Protein AF-0000000079853119 (afdb_homodimer)

Structure (mmCIF, N/CA/C/O backbone):
data_AF-0000000079853119-model_v1
#
loop_
_entity.id
_entity.type
_entity.pdbx_description
1 polymer 'TetR/AcrR family transcriptional regulator'
#
loop_
_atom_site.group_PDB
_atom_site.id
_atom_site.type_symbol
_atom_site.label_atom_id
_atom_site.label_alt_id
_atom_site.label_comp_id
_atom_site.label_asym_id
_atom_site.label_entity_id
_atom_site.label_seq_id
_atom_site.pdbx_PDB_ins_code
_atom_site.Cartn_x
_atom_site.Cartn_y
_atom_site.Cartn_z
_atom_site.occupancy
_atom_site.B_iso_or_equiv
_atom_site.auth_seq_id
_atom_site.auth_comp_id
_atom_site.auth_asym_id
_atom_site.auth_atom_id
_atom_site.pdbx_PDB_model_num
ATOM 1 N N . MET A 1 1 ? -9.875 -39.562 -14.711 1 52.91 1 MET A N 1
ATOM 2 C CA . MET A 1 1 ? -10.359 -38.219 -14.445 1 52.91 1 MET A CA 1
ATOM 3 C C . MET A 1 1 ? -11.688 -37.969 -15.148 1 52.91 1 MET A C 1
ATOM 5 O O . MET A 1 1 ? -11.727 -37.812 -16.375 1 52.91 1 MET A O 1
ATOM 9 N N . ARG A 1 2 ? -12.883 -38.5 -14.617 1 62 2 ARG A N 1
ATOM 10 C CA . ARG A 1 2 ? -14.102 -38.906 -15.32 1 62 2 ARG A CA 1
ATOM 11 C C . ARG A 1 2 ? -14.789 -37.688 -15.953 1 62 2 ARG A C 1
ATOM 13 O O . ARG A 1 2 ? -14.469 -36.562 -15.625 1 62 2 ARG A O 1
ATOM 20 N N . GLN A 1 3 ? -15.453 -37.875 -17.016 1 63.78 3 GLN A N 1
ATOM 21 C CA . GLN A 1 3 ? -16.25 -36.875 -17.75 1 63.78 3 GLN A CA 1
ATOM 22 C C . GLN A 1 3 ? -16.859 -35.844 -16.812 1 63.78 3 GLN A C 1
ATOM 24 O O . GLN A 1 3 ? -16.891 -34.656 -17.125 1 63.78 3 GLN A O 1
ATOM 29 N N . ASN A 1 4 ? -17.281 -36.281 -15.594 1 69.38 4 ASN A N 1
ATOM 30 C CA . ASN A 1 4 ? -17.891 -35.438 -14.578 1 69.38 4 ASN A CA 1
ATOM 31 C C . ASN A 1 4 ? -16.875 -34.469 -13.969 1 69.38 4 ASN A C 1
ATOM 33 O O . ASN A 1 4 ? -17.203 -33.312 -13.688 1 69.38 4 ASN A O 1
ATOM 37 N N . ASP A 1 5 ? -15.664 -35 -14.031 1 77.44 5 ASP A N 1
ATOM 38 C CA . ASP A 1 5 ? -14.594 -34.188 -13.445 1 77.44 5 ASP A CA 1
ATOM 39 C C . ASP A 1 5 ? -14.242 -33 -14.352 1 77.44 5 ASP A C 1
ATOM 41 O O . ASP A 1 5 ? -14.047 -31.891 -13.875 1 77.44 5 ASP A O 1
ATOM 45 N N . LEU A 1 6 ? -14.375 -33.25 -15.641 1 86.19 6 LEU A N 1
ATOM 46 C CA . LEU A 1 6 ? -14.031 -32.219 -16.594 1 86.19 6 LEU A CA 1
ATOM 47 C C . LEU A 1 6 ? -15.102 -31.141 -16.625 1 86.19 6 LEU A C 1
ATOM 49 O O . LEU A 1 6 ? -14.789 -29.953 -16.781 1 86.19 6 LEU A O 1
ATOM 53 N N . ARG A 1 7 ? -16.344 -31.656 -16.562 1 86.38 7 ARG A N 1
ATOM 54 C CA . ARG A 1 7 ? -17.438 -30.703 -16.562 1 86.38 7 ARG A CA 1
ATOM 55 C C . ARG A 1 7 ? -17.344 -29.766 -15.352 1 86.38 7 ARG A C 1
ATOM 57 O O . ARG A 1 7 ? -17.594 -28.562 -15.477 1 86.38 7 ARG A O 1
ATOM 64 N N . VAL A 1 8 ? -17 -30.375 -14.281 1 89.44 8 VAL A N 1
ATOM 65 C CA . VAL A 1 8 ? -16.891 -29.594 -13.055 1 89.44 8 VAL A CA 1
ATOM 66 C C . VAL A 1 8 ? -15.75 -28.578 -13.203 1 89.44 8 VAL A C 1
ATOM 68 O O . VAL A 1 8 ? -15.906 -27.406 -12.836 1 89.44 8 VAL A O 1
ATOM 71 N N . ILE A 1 9 ? -14.672 -29.016 -13.766 1 91.12 9 ILE A N 1
ATOM 72 C CA . ILE A 1 9 ? -13.508 -28.156 -13.945 1 91.12 9 ILE A CA 1
ATOM 73 C C . ILE A 1 9 ? -13.852 -27.016 -14.906 1 91.12 9 ILE A C 1
ATOM 75 O O . ILE A 1 9 ? -13.5 -25.859 -14.656 1 91.12 9 ILE A O 1
ATOM 79 N N . LYS A 1 10 ? -14.578 -27.344 -15.922 1 93.38 10 LYS A N 1
ATOM 80 C CA . LYS A 1 10 ? -14.953 -26.344 -16.922 1 93.38 10 LYS A CA 1
ATOM 81 C C . LYS A 1 10 ? -15.891 -25.297 -16.312 1 93.38 10 LYS A C 1
ATOM 83 O O . LYS A 1 10 ? -15.75 -24.109 -16.594 1 93.38 10 LYS A O 1
ATOM 88 N N . THR A 1 11 ? -16.797 -25.797 -15.547 1 94.62 11 THR A N 1
ATOM 89 C CA . THR A 1 11 ? -17.75 -24.891 -14.922 1 94.62 11 THR A CA 1
ATOM 90 C C . THR A 1 11 ? -17.047 -23.953 -13.938 1 94.62 11 THR A C 1
ATOM 92 O O . THR A 1 11 ? -17.297 -22.75 -13.93 1 94.62 11 THR A O 1
ATOM 95 N N . ARG A 1 12 ? -16.203 -24.531 -13.188 1 95.31 12 ARG A N 1
ATOM 96 C CA . ARG A 1 12 ? -15.438 -23.75 -12.227 1 95.31 12 ARG A CA 1
ATOM 97 C C . ARG A 1 12 ? -14.633 -22.656 -12.93 1 95.31 12 ARG A C 1
ATOM 99 O O . ARG A 1 12 ? -14.656 -21.5 -12.516 1 95.31 12 ARG A O 1
ATOM 106 N N . LYS A 1 13 ? -13.992 -23.031 -13.969 1 95.94 13 LYS A N 1
ATOM 107 C CA . LYS A 1 13 ? -13.18 -22.078 -14.727 1 95.94 13 LYS A CA 1
ATOM 108 C C . LYS A 1 13 ? -14.055 -20.969 -15.312 1 95.94 13 LYS A C 1
ATOM 110 O O . LYS A 1 13 ? -13.641 -19.812 -15.344 1 95.94 13 LYS A O 1
ATOM 115 N N . ASN A 1 14 ? -15.156 -21.375 -15.742 1 97.38 14 ASN A N 1
ATOM 116 C CA . ASN A 1 14 ? -16.094 -20.406 -16.297 1 97.38 14 ASN A CA 1
ATOM 117 C C . ASN A 1 14 ? -16.547 -19.391 -15.242 1 97.38 14 ASN A C 1
ATOM 119 O O . ASN A 1 14 ? -16.594 -18.188 -15.5 1 97.38 14 ASN A O 1
ATOM 123 N N . ILE A 1 15 ? -16.875 -19.891 -14.078 1 97.88 15 ILE A N 1
ATOM 124 C CA . ILE A 1 15 ? -17.312 -19.031 -12.977 1 97.88 15 ILE A CA 1
ATOM 125 C C . ILE A 1 15 ? -16.188 -18.078 -12.578 1 97.88 15 ILE A C 1
ATOM 127 O O . ILE A 1 15 ? -16.406 -16.875 -12.445 1 97.88 15 ILE A O 1
ATOM 131 N N . GLU A 1 16 ? -15.023 -18.625 -12.477 1 97.75 16 GLU A N 1
ATOM 132 C CA . GLU A 1 16 ? -13.875 -17.844 -12.047 1 97.75 16 GLU A CA 1
ATOM 133 C C . GLU A 1 16 ? -13.523 -16.766 -13.078 1 97.75 16 GLU A C 1
ATOM 135 O O . GLU A 1 16 ? -13.258 -15.625 -12.719 1 97.75 16 GLU A O 1
ATOM 140 N N . SER A 1 17 ? -13.57 -17.172 -14.336 1 97.62 17 SER A N 1
ATOM 141 C CA . SER A 1 17 ? -13.281 -16.203 -15.391 1 97.62 17 SER A CA 1
ATOM 142 C C . SER A 1 17 ? -14.328 -15.094 -15.43 1 97.62 17 SER A C 1
ATOM 144 O O . SER A 1 17 ? -13.992 -13.922 -15.617 1 97.62 17 SER A O 1
ATOM 146 N N . SER A 1 18 ? -15.539 -15.438 -15.234 1 98.5 18 SER A N 1
ATOM 147 C CA . SER A 1 18 ? -16.625 -14.461 -15.203 1 98.5 18 SER A CA 1
ATOM 148 C C . SER A 1 18 ? -16.469 -13.508 -14.023 1 98.5 18 SER A C 1
ATOM 150 O O . SER A 1 18 ? -16.688 -12.305 -14.164 1 98.5 18 SER A O 1
ATOM 152 N N . PHE A 1 19 ? -16.109 -14.07 -12.93 1 98.44 19 PHE A N 1
ATOM 153 C CA . PHE A 1 19 ? -15.891 -13.281 -11.727 1 98.44 19 PHE A CA 1
ATOM 154 C C . PHE A 1 19 ? -14.766 -12.273 -11.938 1 98.44 19 PHE A C 1
ATOM 156 O O . PHE A 1 19 ? -14.898 -11.102 -11.586 1 98.44 19 PHE A O 1
ATOM 163 N N . ILE A 1 20 ? -13.727 -12.688 -12.539 1 98.19 20 ILE A N 1
ATOM 164 C CA . ILE A 1 20 ? -12.57 -11.836 -12.797 1 98.19 20 ILE A CA 1
ATOM 165 C C . ILE A 1 20 ? -12.961 -10.711 -13.75 1 98.19 20 ILE A C 1
ATOM 167 O O . ILE A 1 20 ? -12.562 -9.562 -13.562 1 98.19 20 ILE A O 1
ATOM 171 N N . GLU A 1 21 ? -13.695 -11.047 -14.766 1 97.88 21 GLU A N 1
ATOM 172 C CA . GLU A 1 21 ? -14.172 -10.031 -15.695 1 97.88 21 GLU A CA 1
ATOM 173 C C . GLU A 1 21 ? -15.016 -8.977 -14.977 1 97.88 21 GLU A C 1
ATOM 175 O O . GLU A 1 21 ? -14.875 -7.781 -15.234 1 97.88 21 GLU A O 1
ATOM 180 N N . LEU A 1 22 ? -15.852 -9.391 -14.117 1 98.38 22 LEU A N 1
ATOM 181 C CA . LEU A 1 22 ? -16.703 -8.484 -13.359 1 98.38 22 LEU A CA 1
ATOM 182 C C . LEU A 1 22 ? -15.875 -7.574 -12.453 1 98.38 22 LEU A C 1
ATOM 184 O O . LEU A 1 22 ? -16.172 -6.387 -12.32 1 98.38 22 LEU A O 1
ATOM 188 N N . LEU A 1 23 ? -14.836 -8.148 -11.859 1 97.56 23 LEU A N 1
ATOM 189 C CA . LEU A 1 23 ? -13.953 -7.359 -11 1 97.56 23 LEU A CA 1
ATOM 190 C C . LEU A 1 23 ? -13.281 -6.238 -11.789 1 97.56 23 LEU A C 1
ATOM 192 O O . LEU A 1 23 ? -12.93 -5.203 -11.227 1 97.56 23 LEU A O 1
ATOM 196 N N . GLY A 1 24 ? -13.141 -6.512 -13.055 1 95.88 24 GLY A N 1
ATOM 197 C CA . GLY A 1 24 ? -12.594 -5.477 -13.914 1 95.88 24 GLY A CA 1
ATOM 198 C C . GLY A 1 24 ? -13.578 -4.367 -14.219 1 95.88 24 GLY A C 1
ATOM 199 O O . GLY A 1 24 ? -13.188 -3.285 -14.656 1 95.88 24 GLY A O 1
ATOM 200 N N . GLU A 1 25 ? -14.812 -4.52 -13.867 1 95.94 25 GLU A N 1
ATOM 201 C CA . GLU A 1 25 ? -15.875 -3.592 -14.25 1 95.94 25 GLU A CA 1
ATOM 202 C C . GLU A 1 25 ? -16.422 -2.842 -13.039 1 95.94 25 GLU A C 1
ATOM 204 O O . GLU A 1 25 ? -16.906 -1.716 -13.164 1 95.94 25 GLU A O 1
ATOM 209 N N . LYS A 1 26 ? -16.422 -3.512 -11.898 1 93.75 26 LYS A N 1
ATOM 210 C CA . LYS A 1 26 ? -16.969 -2.873 -10.703 1 93.75 26 LYS A CA 1
ATOM 211 C C . LYS A 1 26 ? -16.328 -3.426 -9.438 1 93.75 26 LYS A C 1
ATOM 213 O O . LYS A 1 26 ? -15.688 -4.48 -9.477 1 93.75 26 LYS A O 1
ATOM 218 N N . ASP A 1 27 ? -16.531 -2.686 -8.359 1 92.62 27 ASP A N 1
ATOM 219 C CA . ASP A 1 27 ? -15.961 -3.062 -7.07 1 92.62 27 ASP A CA 1
ATOM 220 C C . ASP A 1 27 ? -16.547 -4.387 -6.574 1 92.62 27 ASP A C 1
ATOM 222 O O . ASP A 1 27 ? -17.734 -4.652 -6.758 1 92.62 27 ASP A O 1
ATOM 226 N N . PHE A 1 28 ? -15.719 -5.07 -5.855 1 95.88 28 PHE A N 1
ATOM 227 C CA . PHE A 1 28 ? -16.094 -6.375 -5.324 1 95.88 28 PHE A CA 1
ATOM 228 C C . PHE A 1 28 ? -17.406 -6.293 -4.555 1 95.88 28 PHE A C 1
ATOM 230 O O . PHE A 1 28 ? -18.266 -7.156 -4.703 1 95.88 28 PHE A O 1
ATOM 237 N N . THR A 1 29 ? -17.578 -5.246 -3.768 1 91.31 29 THR A N 1
ATOM 238 C CA . THR A 1 29 ? -18.734 -5.125 -2.883 1 91.31 29 THR A CA 1
ATOM 239 C C . THR A 1 29 ? -20.016 -4.926 -3.689 1 91.31 29 THR A C 1
ATOM 241 O O . THR A 1 29 ? -21.109 -5.215 -3.207 1 91.31 29 THR A O 1
ATOM 244 N N . LYS A 1 30 ? -19.906 -4.531 -4.902 1 94.69 30 LYS A N 1
ATOM 245 C CA . LYS A 1 30 ? -21.062 -4.242 -5.746 1 94.69 30 LYS A CA 1
ATOM 246 C C . LYS A 1 30 ? -21.406 -5.438 -6.621 1 94.69 30 LYS A C 1
ATOM 248 O O . LYS A 1 30 ? -22.469 -5.453 -7.266 1 94.69 30 LYS A O 1
ATOM 253 N N . ILE A 1 31 ? -20.562 -6.387 -6.707 1 97.5 31 ILE A N 1
ATOM 254 C CA . ILE A 1 31 ? -20.828 -7.582 -7.5 1 97.5 31 ILE A CA 1
ATOM 255 C C . ILE A 1 31 ? -21.797 -8.5 -6.758 1 97.5 31 ILE A C 1
ATOM 257 O O . ILE A 1 31 ? -21.641 -8.734 -5.555 1 97.5 31 ILE A O 1
ATOM 261 N N . THR A 1 32 ? -22.812 -8.992 -7.461 1 97.25 32 THR A N 1
ATOM 262 C CA . THR A 1 32 ? -23.766 -9.953 -6.895 1 97.25 32 THR A CA 1
ATOM 263 C C . THR A 1 32 ? -23.578 -11.328 -7.531 1 97.25 32 THR A C 1
ATOM 265 O O . THR A 1 32 ? -22.938 -11.453 -8.578 1 97.25 32 THR A O 1
ATOM 268 N N . VAL A 1 33 ? -24.141 -12.32 -6.824 1 97.56 33 VAL A N 1
ATOM 269 C CA . VAL A 1 33 ? -24.125 -13.664 -7.402 1 97.56 33 VAL A CA 1
ATOM 270 C C . VAL A 1 33 ? -24.875 -13.656 -8.734 1 97.56 33 VAL A C 1
ATOM 272 O O . VAL A 1 33 ? -24.469 -14.32 -9.688 1 97.56 33 VAL A O 1
ATOM 275 N N . GLN A 1 34 ? -25.906 -12.852 -8.797 1 97.94 34 GLN A N 1
ATOM 276 C CA . GLN A 1 34 ? -26.672 -12.758 -10.039 1 97.94 34 GLN A CA 1
ATOM 277 C C . GLN A 1 34 ? -25.797 -12.234 -11.18 1 97.94 34 GLN A C 1
ATOM 279 O O . GLN A 1 34 ? -25.906 -12.703 -12.312 1 97.94 34 GLN A O 1
ATOM 284 N N . ASP A 1 35 ? -25.016 -11.273 -10.945 1 98.44 35 ASP A N 1
ATOM 285 C CA . ASP A 1 35 ? -24.094 -10.766 -11.945 1 98.44 35 ASP A CA 1
ATOM 286 C C . ASP A 1 35 ? -23.219 -11.898 -12.5 1 98.44 35 ASP A C 1
ATOM 288 O O . ASP A 1 35 ? -22.984 -11.969 -13.711 1 98.44 35 ASP A O 1
ATOM 292 N N . ILE A 1 36 ? -22.75 -12.75 -11.609 1 98.38 36 ILE A N 1
ATOM 293 C CA . ILE A 1 36 ? -21.875 -13.844 -11.977 1 98.38 36 ILE A CA 1
ATOM 294 C C . ILE A 1 36 ? -22.641 -14.867 -12.82 1 98.38 36 ILE A C 1
ATOM 296 O O . ILE A 1 36 ? -22.141 -15.336 -13.844 1 98.38 36 ILE A O 1
ATOM 300 N N . LEU A 1 37 ? -23.875 -15.148 -12.383 1 98.19 37 LEU A N 1
ATOM 301 C CA . LEU A 1 37 ? -24.719 -16.094 -13.109 1 98.19 37 LEU A CA 1
ATOM 302 C C . LEU A 1 37 ? -24.969 -15.609 -14.539 1 98.19 37 LEU A C 1
ATOM 304 O O . LEU A 1 37 ? -24.828 -16.375 -15.484 1 98.19 37 LEU A O 1
ATOM 308 N N . ASP A 1 38 ? -25.25 -14.336 -14.648 1 98.44 38 ASP A N 1
ATOM 309 C CA . ASP A 1 38 ? -25.547 -13.742 -15.945 1 98.44 38 ASP A CA 1
ATOM 310 C C . ASP A 1 38 ? -24.328 -13.758 -16.859 1 98.44 38 ASP A C 1
ATOM 312 O O . ASP A 1 38 ? -24.438 -14.078 -18.047 1 98.44 38 ASP A O 1
ATOM 316 N N . ARG A 1 39 ? -23.203 -13.484 -16.297 1 98.12 39 ARG A N 1
ATOM 317 C CA . ARG A 1 39 ? -21.969 -13.445 -17.078 1 98.12 39 ARG A CA 1
ATOM 318 C C . ARG A 1 39 ? -21.547 -14.844 -17.5 1 98.12 39 ARG A C 1
ATOM 320 O O . ARG A 1 39 ? -21.109 -15.055 -18.625 1 98.12 39 ARG A O 1
ATOM 327 N N . ALA A 1 40 ? -21.672 -15.773 -16.625 1 97.88 40 ALA A N 1
ATOM 328 C CA . ALA A 1 40 ? -21.219 -17.141 -16.844 1 97.88 40 ALA A CA 1
ATOM 329 C C . ALA A 1 40 ? -22.266 -17.953 -17.609 1 97.88 40 ALA A C 1
ATOM 331 O O . ALA A 1 40 ? -21.984 -19.062 -18.062 1 97.88 40 ALA A O 1
ATOM 332 N N . LEU A 1 41 ? -23.422 -17.359 -17.672 1 97.75 41 LEU A N 1
ATOM 333 C CA . LEU A 1 41 ? -24.531 -18.031 -18.328 1 97.75 41 LEU A CA 1
ATOM 334 C C . LEU A 1 41 ? -24.812 -19.391 -17.688 1 97.75 41 LEU A C 1
ATOM 336 O O . LEU A 1 41 ? -24.891 -20.406 -18.391 1 97.75 41 LEU A O 1
ATOM 340 N N . ILE A 1 42 ? -24.984 -19.359 -16.406 1 96.88 42 ILE A N 1
ATOM 341 C CA . ILE A 1 42 ? -25.328 -20.562 -15.648 1 96.88 42 ILE A CA 1
ATOM 342 C C . ILE A 1 42 ? -26.469 -20.25 -14.672 1 96.88 42 ILE A C 1
ATOM 344 O O . ILE A 1 42 ? -26.75 -19.078 -14.398 1 96.88 42 ILE A O 1
ATOM 348 N N . ASN A 1 43 ? -27.094 -21.297 -14.18 1 95.06 43 ASN A N 1
ATOM 349 C CA . ASN A 1 43 ? -28.172 -21.109 -13.211 1 95.06 43 ASN A CA 1
ATOM 350 C C . ASN A 1 43 ? -27.656 -21.141 -11.781 1 95.06 43 ASN A C 1
ATOM 352 O O . ASN A 1 43 ? -26.5 -21.469 -11.539 1 95.06 43 ASN A O 1
ATOM 356 N N . ARG A 1 44 ? -28.484 -20.766 -10.914 1 96 44 ARG A N 1
ATOM 357 C CA . ARG A 1 44 ? -28.141 -20.625 -9.5 1 96 44 ARG A CA 1
ATOM 358 C C . ARG A 1 44 ? -27.719 -21.969 -8.906 1 96 44 ARG A C 1
ATOM 360 O O . ARG A 1 44 ? -26.781 -22.047 -8.125 1 96 44 ARG A O 1
ATOM 367 N N . SER A 1 45 ? -28.422 -23.016 -9.289 1 95.88 45 SER A N 1
ATOM 368 C CA . SER A 1 45 ? -28.141 -24.344 -8.734 1 95.88 45 SER A CA 1
ATOM 369 C C . SER A 1 45 ? -26.719 -24.797 -9.102 1 95.88 45 SER A C 1
ATOM 371 O O . SER A 1 45 ? -26.031 -25.406 -8.281 1 95.88 45 SER A O 1
ATOM 373 N N . THR A 1 46 ? -26.359 -24.5 -10.266 1 95.06 46 THR A N 1
ATOM 374 C CA . THR A 1 46 ? -25.031 -24.859 -10.75 1 95.06 46 THR A CA 1
ATOM 375 C C . THR A 1 46 ? -23.953 -24.109 -9.961 1 95.06 46 THR A C 1
ATOM 377 O O . THR A 1 46 ? -22.953 -24.688 -9.555 1 95.06 46 THR A O 1
ATOM 380 N N . PHE A 1 47 ? -24.141 -22.797 -9.703 1 97.12 47 PHE A N 1
ATOM 381 C CA . PHE A 1 47 ? -23.188 -21.984 -8.945 1 97.12 47 PHE A CA 1
ATOM 382 C C . PHE A 1 47 ? -23 -22.547 -7.539 1 97.12 47 PHE A C 1
ATOM 384 O O . PHE A 1 47 ? -21.875 -22.719 -7.066 1 97.12 47 PHE A O 1
ATOM 391 N N . TYR A 1 48 ? -24.062 -22.953 -6.934 1 95.94 48 TYR A N 1
ATOM 392 C CA . TYR A 1 48 ? -24.062 -23.328 -5.523 1 95.94 48 TYR A CA 1
ATOM 393 C C . TYR A 1 48 ? -23.5 -24.734 -5.328 1 95.94 48 TYR A C 1
ATOM 395 O O . TYR A 1 48 ? -23.188 -25.125 -4.203 1 95.94 48 TYR A O 1
ATOM 403 N N . LYS A 1 49 ? -23.375 -25.484 -6.383 1 95.75 49 LYS A N 1
ATOM 404 C CA . LYS A 1 49 ? -22.656 -26.766 -6.336 1 95.75 49 LYS A CA 1
ATOM 405 C C . LYS A 1 49 ? -21.156 -26.547 -6.129 1 95.75 49 LYS A C 1
ATOM 407 O O . LYS A 1 49 ? -20.453 -27.438 -5.645 1 95.75 49 LYS A O 1
ATOM 412 N N . HIS A 1 50 ? -20.75 -25.328 -6.449 1 95.56 50 HIS A N 1
ATOM 413 C CA . HIS A 1 50 ? -19.328 -25.062 -6.426 1 95.56 50 HIS A CA 1
ATOM 414 C C . HIS A 1 50 ? -18.969 -24.094 -5.309 1 95.56 50 HIS A C 1
ATOM 416 O O . HIS A 1 50 ? -17.922 -24.219 -4.668 1 95.56 50 HIS A O 1
ATOM 422 N N . TYR A 1 51 ? -19.828 -23.078 -5.133 1 96.94 51 TYR A N 1
ATOM 423 C CA . TYR A 1 51 ? -19.547 -22.031 -4.164 1 96.94 51 TYR A CA 1
ATOM 424 C C . TYR A 1 51 ? -20.797 -21.641 -3.387 1 96.94 51 TYR A C 1
ATOM 426 O O . TYR A 1 51 ? -21.891 -21.594 -3.953 1 96.94 51 TYR A O 1
ATOM 434 N N . ALA A 1 52 ? -20.578 -21.297 -2.109 1 96.88 52 ALA A N 1
ATOM 435 C CA . ALA A 1 52 ? -21.703 -20.859 -1.274 1 96.88 52 ALA A CA 1
ATOM 436 C C . ALA A 1 52 ? -22.078 -19.406 -1.569 1 96.88 52 ALA A C 1
ATOM 438 O O . ALA A 1 52 ? -23.234 -19.016 -1.406 1 96.88 52 ALA A O 1
ATOM 439 N N . ASP A 1 53 ? -21.109 -18.609 -1.91 1 96.56 53 ASP A N 1
ATOM 440 C CA . ASP A 1 53 ? -21.297 -17.203 -2.223 1 96.56 53 ASP A CA 1
ATOM 441 C C . ASP A 1 53 ? -20.062 -16.625 -2.918 1 96.56 53 ASP A C 1
ATOM 443 O O . ASP A 1 53 ? -19.125 -17.359 -3.227 1 96.56 53 ASP A O 1
ATOM 447 N N . LYS A 1 54 ? -20.125 -15.398 -3.229 1 96.62 54 LYS A N 1
ATOM 448 C CA . LYS A 1 54 ? -19.016 -14.766 -3.943 1 96.62 54 LYS A CA 1
ATOM 449 C C . LYS A 1 54 ? -17.781 -14.664 -3.064 1 96.62 54 LYS A C 1
ATOM 451 O O . LYS A 1 54 ? -16.656 -14.617 -3.572 1 96.62 54 LYS A O 1
ATOM 456 N N . CYS A 1 55 ? -17.984 -14.625 -1.733 1 97.12 55 CYS A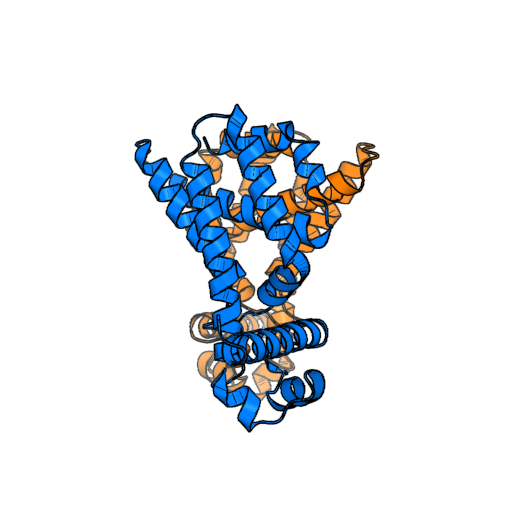 N 1
ATOM 457 C CA . CYS A 1 55 ? -16.844 -14.555 -0.828 1 97.12 55 CYS A CA 1
ATOM 458 C C . CYS A 1 55 ? -16.031 -15.852 -0.859 1 97.12 55 CYS A C 1
ATOM 460 O O . CYS A 1 55 ? -14.805 -15.82 -0.919 1 97.12 55 CYS A O 1
ATOM 462 N N . GLN A 1 56 ? -16.734 -16.891 -0.805 1 97.38 56 GLN A N 1
ATOM 463 C CA . GLN A 1 56 ? -16.031 -18.172 -0.886 1 97.38 56 GLN A CA 1
ATOM 464 C C . GLN A 1 56 ? -15.297 -18.312 -2.213 1 97.38 56 GLN A C 1
ATOM 466 O O . GLN A 1 56 ? -14.188 -18.844 -2.256 1 97.38 56 GLN A O 1
ATOM 471 N N . LEU A 1 57 ? -15.953 -17.906 -3.293 1 98 57 LEU A N 1
ATOM 472 C CA . LEU A 1 57 ? -15.336 -17.906 -4.613 1 98 57 LEU A CA 1
ATOM 473 C C . LEU A 1 57 ? -14.039 -17.109 -4.598 1 98 57 LEU A C 1
ATOM 475 O O . LEU A 1 57 ? -12.984 -17.609 -5.004 1 98 57 LEU A O 1
ATOM 479 N N . ALA A 1 58 ? -14.062 -15.875 -4.086 1 98.12 58 ALA A N 1
ATOM 480 C CA . ALA A 1 58 ? -12.891 -15.008 -4.016 1 98.12 58 ALA A CA 1
ATOM 481 C C . ALA A 1 58 ? -11.805 -15.617 -3.137 1 98.12 58 ALA A C 1
ATOM 483 O O . ALA A 1 58 ? -10.625 -15.602 -3.498 1 98.12 58 ALA A O 1
ATOM 484 N N . GLU A 1 59 ? -12.219 -16.156 -2.021 1 97.94 59 GLU A N 1
ATOM 485 C CA . GLU A 1 59 ? -11.273 -16.734 -1.078 1 97.94 59 GLU A CA 1
ATOM 486 C C . GLU A 1 59 ? -10.516 -17.906 -1.709 1 97.94 59 GLU A C 1
ATOM 488 O O . GLU A 1 59 ? -9.305 -18.047 -1.515 1 97.94 59 GLU A O 1
ATOM 493 N N . LYS A 1 60 ? -11.234 -18.719 -2.365 1 97.25 60 LYS A N 1
ATOM 494 C CA . LYS A 1 60 ? -10.617 -19.859 -3.023 1 97.25 60 LYS A CA 1
ATOM 495 C C . LYS A 1 60 ? -9.609 -19.406 -4.082 1 97.25 60 LYS A C 1
ATOM 497 O O . LYS A 1 60 ? -8.5 -19.953 -4.16 1 97.25 60 LYS A O 1
ATOM 502 N N . MET A 1 61 ? -10 -18.484 -4.895 1 97.56 61 MET A N 1
ATOM 503 C CA . MET A 1 61 ? -9.102 -17.969 -5.926 1 97.56 61 MET A CA 1
ATOM 504 C C . MET A 1 61 ? -7.863 -17.344 -5.305 1 97.56 61 MET A C 1
ATOM 506 O O . MET A 1 61 ? -6.746 -17.562 -5.77 1 97.56 61 MET A O 1
ATOM 510 N N . CYS A 1 62 ? -8.062 -16.562 -4.262 1 98 62 CYS A N 1
ATOM 511 C CA . CYS A 1 62 ? -6.938 -15.953 -3.557 1 98 62 CYS A CA 1
ATOM 512 C C 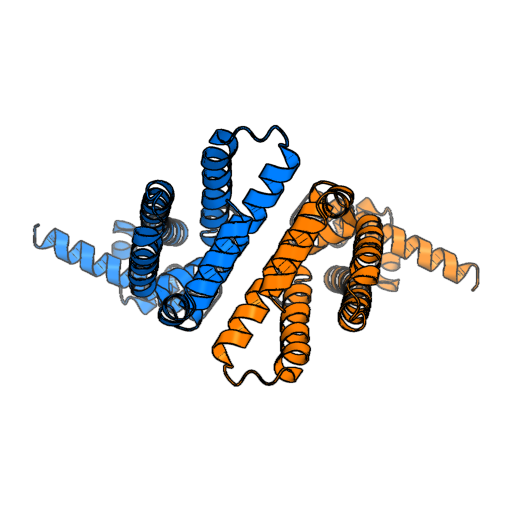. CYS A 1 62 ? -6.008 -17.016 -2.996 1 98 62 CYS A C 1
ATOM 514 O O . CYS A 1 62 ? -4.785 -16.891 -3.08 1 98 62 CYS A O 1
ATOM 516 N N . SER A 1 63 ? -6.598 -18.047 -2.41 1 97.44 63 SER A N 1
ATOM 517 C CA . SER A 1 63 ? -5.801 -19.109 -1.806 1 97.44 63 SER A CA 1
ATOM 518 C C . SER A 1 63 ? -4.922 -19.812 -2.842 1 97.44 63 SER A C 1
ATOM 520 O O . SER A 1 63 ? -3.775 -20.156 -2.559 1 97.44 63 SER A O 1
ATOM 522 N N . GLU A 1 64 ? -5.438 -20.016 -4.02 1 95.56 64 GLU A N 1
ATOM 523 C CA . GLU A 1 64 ? -4.676 -20.641 -5.09 1 95.56 64 GLU A CA 1
ATOM 524 C C . GLU A 1 64 ? -3.477 -19.781 -5.492 1 95.56 64 GLU A C 1
ATOM 526 O O . GLU A 1 64 ? -2.365 -20.297 -5.645 1 95.56 64 GLU A O 1
ATOM 531 N N . ILE A 1 65 ? -3.705 -18.516 -5.629 1 95.81 65 ILE A N 1
ATOM 532 C CA . ILE A 1 65 ? -2.627 -17.594 -5.98 1 95.81 65 ILE A CA 1
ATOM 533 C C . ILE A 1 65 ? -1.618 -17.516 -4.836 1 95.81 65 ILE A C 1
ATOM 535 O O . ILE A 1 65 ? -0.407 -17.547 -5.066 1 95.81 65 ILE A O 1
ATOM 539 N N . PHE A 1 66 ? -2.127 -17.453 -3.617 1 96.81 66 PHE A N 1
ATOM 540 C CA . PHE A 1 66 ? -1.273 -17.328 -2.441 1 96.81 66 PHE A CA 1
ATOM 541 C C . PHE A 1 66 ? -0.383 -18.562 -2.295 1 96.81 66 PHE A C 1
ATOM 543 O O . PHE A 1 66 ? 0.794 -18.438 -1.951 1 96.81 66 PHE A O 1
ATOM 550 N N . ASP A 1 67 ? -0.914 -19.703 -2.562 1 95.12 67 ASP A N 1
ATOM 551 C CA . ASP A 1 67 ? -0.136 -20.938 -2.477 1 95.12 67 ASP A CA 1
ATOM 552 C C . ASP A 1 67 ? 1.001 -20.938 -3.494 1 95.12 67 ASP A C 1
ATOM 554 O O . ASP A 1 67 ? 2.119 -21.359 -3.184 1 95.12 67 ASP A O 1
ATOM 558 N N . MET A 1 68 ? 0.71 -20.531 -4.668 1 91.88 68 MET A N 1
ATOM 559 C CA . MET A 1 68 ? 1.748 -20.391 -5.688 1 91.88 68 MET A CA 1
ATOM 560 C C . MET A 1 68 ? 2.822 -19.406 -5.25 1 91.88 68 MET A C 1
ATOM 562 O O . MET A 1 68 ? 4.016 -19.656 -5.43 1 91.88 68 MET A O 1
ATOM 566 N N . PHE A 1 69 ? 2.416 -18.344 -4.703 1 93.56 69 PHE A N 1
ATOM 567 C CA . PHE A 1 69 ? 3.318 -17.312 -4.203 1 93.56 69 PHE A CA 1
ATOM 568 C C . PHE A 1 69 ? 4.207 -17.859 -3.094 1 93.56 69 PHE A C 1
ATOM 570 O O . PHE A 1 69 ? 5.426 -17.672 -3.125 1 93.56 69 PHE A O 1
ATOM 577 N N . LYS A 1 70 ? 3.568 -18.562 -2.164 1 94.06 70 LYS A N 1
ATOM 578 C CA . LYS A 1 70 ? 4.316 -19.125 -1.047 1 94.06 70 LYS A CA 1
ATOM 579 C C . LYS A 1 70 ? 5.41 -20.078 -1.543 1 94.06 70 LYS A C 1
ATOM 581 O O . LYS A 1 70 ? 6.539 -20.031 -1.052 1 94.06 70 LYS A O 1
ATOM 586 N N . ALA A 1 71 ? 5.055 -20.875 -2.459 1 90 71 ALA A N 1
ATOM 587 C CA . ALA A 1 71 ? 6.02 -21.828 -3.02 1 90 71 ALA A CA 1
ATOM 588 C C . ALA A 1 71 ? 7.199 -21.094 -3.652 1 90 71 ALA A C 1
ATOM 590 O O . ALA A 1 71 ? 8.352 -21.484 -3.477 1 90 71 ALA A O 1
ATOM 591 N N . SER A 1 72 ? 6.91 -20.031 -4.316 1 86.19 72 SER A N 1
ATOM 592 C CA . SER A 1 72 ? 7.941 -19.25 -4.973 1 86.19 72 SER A CA 1
ATOM 593 C C . SER A 1 72 ? 8.852 -18.562 -3.955 1 86.19 72 SER A C 1
ATOM 595 O O . SER A 1 72 ? 10.07 -18.516 -4.141 1 86.19 72 SER A O 1
ATOM 597 N N . VAL A 1 73 ? 8.289 -18.062 -2.922 1 87.94 73 VAL A N 1
ATOM 598 C CA . VAL A 1 73 ? 9.055 -17.391 -1.878 1 87.94 73 VAL A CA 1
ATOM 599 C C . VAL A 1 73 ? 9.969 -18.391 -1.178 1 87.94 73 VAL A C 1
ATOM 601 O O . VAL A 1 73 ? 11.133 -18.078 -0.889 1 87.94 73 VAL A O 1
ATOM 604 N N . GLN A 1 74 ? 9.469 -19.516 -0.902 1 87.31 74 GLN A N 1
ATOM 605 C CA . GLN A 1 74 ? 10.273 -20.547 -0.263 1 87.31 74 GLN A CA 1
ATOM 606 C C . GLN A 1 74 ? 11.461 -20.938 -1.137 1 87.31 74 GLN A C 1
ATOM 608 O O . GLN A 1 74 ? 12.578 -21.109 -0.639 1 87.31 74 GLN A O 1
ATOM 613 N N . ASP A 1 75 ? 11.18 -21.078 -2.426 1 83.56 75 ASP A N 1
ATOM 614 C CA . ASP A 1 75 ? 12.258 -21.391 -3.359 1 83.56 75 ASP A CA 1
ATOM 615 C C . ASP A 1 75 ? 13.344 -20.312 -3.33 1 83.56 75 ASP A C 1
ATOM 617 O O . ASP A 1 75 ? 14.531 -20.625 -3.383 1 83.56 75 ASP A O 1
ATOM 621 N N . ARG A 1 76 ? 12.977 -19.109 -3.248 1 80.12 76 ARG A N 1
ATOM 622 C CA . ARG A 1 76 ? 13.898 -17.984 -3.229 1 80.12 76 ARG A CA 1
ATOM 623 C C . ARG A 1 76 ? 14.781 -18.016 -1.984 1 80.12 76 ARG A C 1
ATOM 625 O O . ARG A 1 76 ? 15.992 -17.812 -2.07 1 80.12 76 ARG A O 1
ATOM 632 N N . PHE A 1 77 ? 14.211 -18.234 -0.887 1 80.62 77 PHE A N 1
ATOM 633 C CA . PHE A 1 77 ? 14.977 -18.188 0.355 1 80.62 77 PHE A CA 1
ATOM 634 C C . PHE A 1 77 ? 15.867 -19.422 0.492 1 80.62 77 PHE A C 1
ATOM 636 O O . PHE A 1 77 ? 16.875 -19.391 1.208 1 80.62 77 PHE A O 1
ATOM 643 N N . LEU A 1 78 ? 15.469 -20.422 -0.229 1 76.19 78 LEU A N 1
ATOM 644 C CA . LEU A 1 78 ? 16.297 -21.625 -0.231 1 76.19 78 LEU A CA 1
ATOM 645 C C . LEU A 1 78 ? 17.516 -21.438 -1.14 1 76.19 78 LEU A C 1
ATOM 647 O O . LEU A 1 78 ? 18.547 -22.094 -0.95 1 76.19 78 LEU A O 1
ATOM 651 N N . CYS A 1 79 ? 17.297 -20.594 -2.084 1 73.62 79 CYS A N 1
ATOM 652 C CA . CYS A 1 79 ? 18.391 -20.344 -3.018 1 73.62 79 CYS A CA 1
ATOM 653 C C . CYS A 1 79 ? 19.422 -19.391 -2.418 1 73.62 79 CYS A C 1
ATOM 655 O O . CYS A 1 79 ? 19.109 -18.234 -2.154 1 73.62 79 CYS A O 1
ATOM 657 N N . LYS A 1 80 ? 20.547 -19.828 -2.045 1 64.88 80 LYS A N 1
ATOM 658 C CA . LYS A 1 80 ? 21.594 -19.016 -1.412 1 64.88 80 LYS A CA 1
ATOM 659 C C . LYS A 1 80 ? 22.594 -18.5 -2.441 1 64.88 80 LYS A C 1
ATOM 661 O O . LYS A 1 80 ? 23.359 -17.578 -2.16 1 64.88 80 LYS A O 1
ATOM 666 N N . CYS A 1 81 ? 22.516 -19.047 -3.539 1 61.75 81 CYS A N 1
ATOM 667 C CA . CYS A 1 81 ? 23.516 -18.641 -4.527 1 61.75 81 CYS A CA 1
ATOM 668 C C . CYS A 1 81 ? 22.938 -17.625 -5.504 1 61.75 81 CYS A C 1
ATOM 670 O O . CYS A 1 81 ? 21.797 -17.75 -5.93 1 61.75 81 CYS A O 1
ATOM 672 N N . ASP A 1 82 ? 23.688 -16.531 -5.773 1 62.12 82 ASP A N 1
ATOM 673 C CA . ASP A 1 82 ? 23.312 -15.422 -6.648 1 62.12 82 ASP A CA 1
ATOM 674 C C . ASP A 1 82 ? 22.938 -15.922 -8.039 1 62.12 82 ASP A C 1
ATOM 676 O O . ASP A 1 82 ? 22 -15.422 -8.656 1 62.12 82 ASP A O 1
ATOM 680 N N . GLU A 1 83 ? 23.703 -16.844 -8.477 1 62.19 83 GLU A N 1
ATOM 681 C CA . GLU A 1 83 ? 23.516 -17.266 -9.867 1 62.19 83 GLU A CA 1
ATOM 682 C C . GLU A 1 83 ? 22.141 -17.891 -10.07 1 62.19 83 GLU A C 1
ATOM 684 O O . GLU A 1 83 ? 21.5 -17.641 -11.094 1 62.19 83 GLU A O 1
ATOM 689 N N . LYS A 1 84 ? 21.656 -18.5 -9.156 1 74.81 84 LYS A N 1
ATOM 690 C CA . LYS A 1 84 ? 20.375 -19.172 -9.32 1 74.81 84 LYS A CA 1
ATOM 691 C C . LYS A 1 84 ? 19.219 -18.266 -8.906 1 74.81 84 LYS A C 1
ATOM 693 O O . LYS A 1 84 ? 18.062 -18.531 -9.25 1 74.81 84 LYS A O 1
ATOM 698 N N . LEU A 1 85 ? 19.656 -17.219 -8.266 1 75.19 85 LEU A N 1
ATOM 699 C CA . LEU A 1 85 ? 18.641 -16.297 -7.773 1 75.19 85 LEU A CA 1
ATOM 700 C C . LEU A 1 85 ? 17.891 -15.656 -8.93 1 75.19 85 LEU A C 1
ATOM 702 O O . LEU A 1 85 ? 16.656 -15.602 -8.922 1 75.19 85 LEU A O 1
ATOM 706 N N . ILE A 1 86 ? 18.672 -15.344 -9.93 1 74.56 86 ILE A N 1
ATOM 707 C CA . ILE A 1 86 ? 18.047 -14.664 -11.07 1 74.56 86 ILE A CA 1
ATOM 708 C C . ILE A 1 86 ? 17.094 -15.609 -11.781 1 74.56 86 ILE A C 1
ATOM 710 O O . ILE A 1 86 ? 15.969 -15.227 -12.125 1 74.56 86 ILE A O 1
ATOM 714 N N . THR A 1 87 ? 17.547 -16.797 -11.961 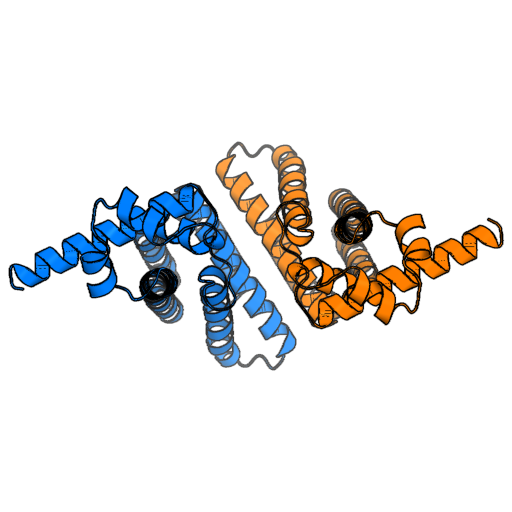1 77.06 87 THR A N 1
ATOM 715 C CA . THR A 1 87 ? 16.703 -17.781 -12.633 1 77.06 87 THR A CA 1
ATOM 716 C C . THR A 1 87 ? 15.461 -18.094 -11.805 1 77.06 87 THR A C 1
ATOM 718 O O . THR A 1 87 ? 14.367 -18.25 -12.352 1 77.06 87 THR A O 1
ATOM 721 N N . THR A 1 88 ? 15.664 -18.094 -10.531 1 78.19 88 THR A N 1
ATOM 722 C CA . THR A 1 88 ? 14.547 -18.344 -9.633 1 78.19 88 THR A CA 1
ATOM 723 C C . THR A 1 88 ? 13.523 -17.219 -9.703 1 78.19 88 THR A C 1
ATOM 725 O O . THR A 1 88 ? 12.32 -17.469 -9.82 1 78.19 88 THR A O 1
ATOM 728 N N . LEU A 1 89 ? 13.992 -16.062 -9.703 1 77.62 89 LEU A N 1
ATOM 729 C CA . LEU A 1 89 ? 13.109 -14.906 -9.773 1 77.62 89 LEU A CA 1
ATOM 730 C C . LEU A 1 89 ? 12.422 -14.836 -11.133 1 77.62 89 LEU A C 1
ATOM 732 O O . LEU A 1 89 ? 11.25 -14.477 -11.219 1 77.62 89 LEU A O 1
ATOM 736 N N . GLN A 1 90 ? 13.164 -15.195 -12.109 1 77.56 90 GLN A N 1
ATOM 737 C CA . GLN A 1 90 ? 12.578 -15.219 -13.445 1 77.56 90 GLN A CA 1
ATOM 738 C C . GLN A 1 90 ? 11.43 -16.219 -13.523 1 77.56 90 GLN A C 1
ATOM 740 O O . GLN A 1 90 ? 10.375 -15.914 -14.086 1 77.56 90 GLN A O 1
ATOM 745 N N . ASN A 1 91 ? 11.664 -17.312 -13.016 1 80.06 91 ASN A N 1
ATOM 746 C CA . ASN A 1 91 ? 10.641 -18.344 -13.016 1 80.06 91 ASN A CA 1
ATOM 747 C C . ASN A 1 91 ? 9.414 -17.922 -12.219 1 80.06 91 ASN A C 1
ATOM 749 O O . ASN A 1 91 ? 8.281 -18.172 -12.625 1 80.06 91 ASN A O 1
ATOM 753 N N . LEU A 1 92 ? 9.695 -17.281 -11.156 1 80.44 92 LEU A N 1
ATOM 754 C CA . LEU A 1 92 ? 8.617 -16.766 -10.32 1 80.44 92 LEU A CA 1
ATOM 755 C C . LEU A 1 92 ? 7.758 -15.773 -11.086 1 80.44 92 LEU A C 1
ATOM 757 O O . LEU A 1 92 ? 6.531 -15.914 -11.141 1 80.44 92 LEU A O 1
ATOM 761 N N . TYR A 1 93 ? 8.383 -14.906 -11.734 1 79.56 93 TYR A N 1
ATOM 762 C CA . TYR A 1 93 ? 7.648 -13.859 -12.438 1 79.56 93 TYR A CA 1
ATOM 763 C C . TYR A 1 93 ? 6.93 -14.422 -13.664 1 79.56 93 TYR A C 1
ATOM 765 O O . TYR A 1 93 ? 5.824 -13.984 -13.992 1 79.56 93 TYR A O 1
ATOM 773 N N . GLN A 1 94 ? 7.551 -15.336 -14.273 1 81.31 94 GLN A N 1
ATOM 774 C CA . GLN A 1 94 ? 6.91 -15.977 -15.422 1 81.31 94 GLN A CA 1
ATOM 775 C C . GLN A 1 94 ? 5.637 -16.703 -15.008 1 81.31 94 GLN A C 1
ATOM 777 O O . GLN A 1 94 ? 4.629 -16.656 -15.719 1 81.31 94 GLN A O 1
ATOM 782 N N . ASN A 1 95 ? 5.746 -17.391 -13.914 1 84.06 95 ASN A N 1
ATOM 783 C CA . ASN A 1 95 ? 4.582 -18.109 -13.406 1 84.06 95 ASN A CA 1
ATOM 784 C C . ASN A 1 95 ? 3.463 -17.156 -13.008 1 84.06 95 ASN A C 1
ATOM 786 O O . ASN A 1 95 ? 2.291 -17.406 -13.289 1 84.06 95 ASN A O 1
ATOM 790 N N . LEU A 1 96 ? 3.826 -16.109 -12.398 1 84.5 96 LEU A N 1
ATOM 791 C CA . LEU A 1 96 ? 2.832 -15.133 -11.969 1 84.5 96 LEU A CA 1
ATOM 792 C C . LEU A 1 96 ? 2.227 -14.406 -13.164 1 84.5 96 LEU A C 1
ATOM 794 O O . LEU A 1 96 ? 1.037 -14.086 -13.164 1 84.5 96 LEU A O 1
ATOM 798 N N . SER A 1 97 ? 3.064 -14.211 -14.188 1 86.19 97 SER A N 1
ATOM 799 C CA . SER A 1 97 ? 2.604 -13.5 -15.375 1 86.19 97 SER A CA 1
ATOM 800 C C . SER A 1 97 ? 1.488 -14.266 -16.078 1 86.19 97 SER A C 1
ATOM 802 O O . SER A 1 97 ? 0.618 -13.656 -16.719 1 86.19 97 SER A O 1
ATOM 804 N N . LYS A 1 98 ? 1.474 -15.539 -15.922 1 89.19 98 LYS A N 1
ATOM 805 C CA . LYS A 1 98 ? 0.439 -16.375 -16.531 1 89.19 98 LYS A CA 1
ATOM 806 C C . LYS A 1 98 ? -0.927 -16.094 -15.906 1 89.19 98 LYS A C 1
ATOM 808 O O . LYS A 1 98 ? -1.96 -16.328 -16.531 1 89.19 98 LYS A O 1
ATOM 813 N N . LYS A 1 99 ? -0.923 -15.594 -14.742 1 93.19 99 LYS A N 1
ATOM 814 C CA . LYS A 1 99 ? -2.156 -15.289 -14.023 1 93.19 99 LYS A CA 1
ATOM 815 C C . LYS A 1 99 ? -2.275 -13.789 -13.742 1 93.19 99 LYS A C 1
ATOM 817 O O . LYS A 1 99 ? -2.91 -13.383 -12.773 1 93.19 99 LYS A O 1
ATOM 822 N N . ARG A 1 100 ? -1.694 -13.07 -14.57 1 93.25 100 ARG A N 1
ATOM 823 C CA . ARG A 1 100 ? -1.53 -11.633 -14.375 1 93.25 100 ARG A CA 1
ATOM 824 C C . ARG A 1 100 ? -2.875 -10.953 -14.133 1 93.25 100 ARG A C 1
ATOM 826 O O . ARG A 1 100 ? -3.059 -10.266 -13.133 1 93.25 100 ARG A O 1
ATOM 833 N N . GLU A 1 101 ? -3.795 -11.172 -15 1 94.44 101 GLU A N 1
ATOM 834 C CA . GLU A 1 101 ? -5.094 -10.516 -14.898 1 94.44 101 GLU A CA 1
ATOM 835 C C . GLU A 1 101 ? -5.812 -10.914 -13.609 1 94.44 101 GLU A C 1
ATOM 837 O O . GLU A 1 101 ? -6.375 -10.062 -12.914 1 94.44 101 GLU A O 1
ATOM 842 N N . VAL A 1 102 ? -5.703 -12.188 -13.32 1 96.75 102 VAL A N 1
ATOM 843 C CA . VAL A 1 102 ? -6.352 -12.711 -12.125 1 96.75 102 VAL A CA 1
ATOM 844 C C . VAL A 1 102 ? -5.75 -12.062 -10.883 1 96.75 102 VAL A C 1
ATOM 846 O O . VAL A 1 102 ? -6.48 -11.547 -10.031 1 96.75 102 VAL A O 1
ATOM 849 N N . ILE A 1 103 ? -4.457 -12.023 -10.828 1 97 103 ILE A N 1
ATOM 850 C CA . ILE A 1 103 ? -3.76 -11.508 -9.656 1 97 103 ILE A CA 1
ATOM 851 C C . ILE A 1 103 ? -4.078 -10.023 -9.477 1 97 103 ILE A C 1
ATOM 853 O O . ILE A 1 103 ? -4.434 -9.586 -8.383 1 97 103 ILE A O 1
ATOM 857 N N . LEU A 1 104 ? -4.039 -9.281 -10.547 1 96.81 104 LEU A N 1
ATOM 858 C CA . LEU A 1 104 ? -4.262 -7.836 -10.484 1 96.81 104 LEU A CA 1
ATOM 859 C C . LEU A 1 104 ? -5.688 -7.527 -10.031 1 96.81 104 LEU A C 1
ATOM 861 O O . LEU A 1 104 ? -5.906 -6.602 -9.25 1 96.81 104 LEU A O 1
ATOM 865 N N . GLN A 1 105 ? -6.617 -8.281 -10.516 1 97.44 105 GLN A N 1
ATOM 866 C CA . GLN A 1 105 ? -8 -8.055 -10.109 1 97.44 105 GLN A CA 1
ATOM 867 C C . GLN A 1 105 ? -8.227 -8.453 -8.656 1 97.44 105 GLN A C 1
ATOM 869 O O . GLN A 1 105 ? -8.938 -7.762 -7.922 1 97.44 105 GLN A O 1
ATOM 874 N N . LEU A 1 106 ? -7.617 -9.539 -8.25 1 97.69 106 LEU A N 1
ATOM 875 C CA . LEU A 1 106 ? -7.77 -9.984 -6.867 1 97.69 106 LEU A CA 1
ATOM 876 C C . LEU A 1 106 ? -7.102 -9.008 -5.902 1 97.69 106 LEU A C 1
ATOM 878 O O . LEU A 1 106 ? -7.562 -8.828 -4.773 1 97.69 106 LEU A O 1
ATOM 882 N N . PHE A 1 107 ? -6.016 -8.32 -6.344 1 96.69 107 PHE A N 1
ATOM 883 C CA . PHE A 1 107 ? -5.34 -7.309 -5.535 1 96.69 107 PHE A CA 1
ATOM 884 C C . PHE A 1 107 ? -6.281 -6.156 -5.207 1 96.69 107 PHE A C 1
ATOM 886 O O . PHE A 1 107 ? -6.062 -5.43 -4.234 1 96.69 107 PHE A O 1
ATOM 893 N N . GLU A 1 108 ? -7.348 -6.027 -5.926 1 93.62 108 GLU A N 1
ATOM 894 C CA . GLU A 1 108 ? -8.25 -4.891 -5.758 1 93.62 108 GLU A CA 1
ATOM 895 C C . GLU A 1 108 ? -9.305 -5.18 -4.699 1 93.62 108 GLU A C 1
ATOM 897 O O . GLU A 1 108 ? -10.086 -4.293 -4.332 1 93.62 108 GLU A O 1
ATOM 902 N N . ILE A 1 109 ? -9.367 -6.359 -4.25 1 94.5 109 ILE A N 1
ATOM 903 C CA . ILE A 1 109 ? -10.328 -6.711 -3.215 1 94.5 109 ILE A CA 1
ATOM 904 C C . ILE A 1 109 ? -9.758 -6.371 -1.841 1 94.5 109 ILE A C 1
ATOM 906 O O . ILE A 1 109 ? -8.695 -6.875 -1.462 1 94.5 109 ILE A O 1
ATOM 910 N N . HIS A 1 110 ? -10.43 -5.508 -1.129 1 88.56 110 HIS A N 1
ATOM 911 C CA . HIS A 1 110 ? -10 -5.086 0.198 1 88.56 110 HIS A CA 1
ATOM 912 C C . HIS A 1 110 ? -11.125 -5.223 1.217 1 88.56 110 HIS A C 1
ATOM 914 O O . HIS A 1 110 ? -11.781 -4.238 1.558 1 88.56 110 HIS A O 1
ATOM 920 N N . THR A 1 111 ? -11.391 -6.379 1.659 1 89.06 111 THR A N 1
ATOM 921 C CA . THR A 1 111 ? -12.375 -6.609 2.713 1 89.06 111 THR A CA 1
ATOM 922 C C . THR A 1 111 ? -11.688 -7.043 4.008 1 89.06 111 THR A C 1
ATOM 924 O O . THR A 1 111 ? -10.461 -7.125 4.066 1 89.06 111 THR A O 1
ATOM 927 N N . GLU A 1 112 ? -12.422 -7.223 4.973 1 86 112 GLU A N 1
ATOM 928 C CA . GLU A 1 112 ? -11.891 -7.648 6.262 1 86 112 GLU A CA 1
ATOM 929 C C . GLU A 1 112 ? -11.219 -9.016 6.16 1 86 112 GLU A C 1
ATOM 931 O O . GLU A 1 112 ? -10.195 -9.258 6.805 1 86 112 GLU A O 1
ATOM 936 N N . THR A 1 113 ? -11.789 -9.859 5.305 1 90.75 113 THR A N 1
ATOM 937 C CA . THR A 1 113 ? -11.305 -11.227 5.285 1 90.75 113 THR A CA 1
ATOM 938 C C . THR A 1 113 ? -10.578 -11.531 3.975 1 90.75 113 THR A C 1
ATOM 940 O O . THR A 1 113 ? -9.828 -12.5 3.881 1 90.75 113 THR A O 1
ATOM 943 N N . ILE A 1 114 ? -10.867 -10.797 3 1 94.62 114 ILE A N 1
ATOM 944 C CA . ILE A 1 114 ? -10.273 -11.031 1.69 1 94.62 114 ILE A CA 1
ATOM 945 C C . ILE A 1 114 ? -9.352 -9.867 1.329 1 94.62 114 ILE A C 1
ATOM 947 O O . ILE A 1 114 ? -9.828 -8.766 1.03 1 94.62 114 ILE A O 1
ATOM 951 N N . HIS A 1 115 ? -8.109 -10.039 1.309 1 94.69 115 HIS A N 1
ATOM 952 C CA . HIS A 1 115 ? -7.078 -9.031 1.05 1 94.69 115 HIS A CA 1
ATOM 953 C C . HIS A 1 115 ? -5.77 -9.688 0.622 1 94.69 115 HIS A C 1
ATOM 955 O O . HIS A 1 115 ? -4.781 -9.641 1.357 1 94.69 115 HIS A O 1
ATOM 961 N N . LEU A 1 116 ? -5.746 -10.195 -0.579 1 97.81 116 LEU A N 1
ATOM 962 C CA . LEU A 1 116 ? -4.652 -11.008 -1.101 1 97.81 116 LEU A CA 1
ATOM 963 C C . LEU A 1 116 ? -3.332 -10.25 -1.041 1 97.81 116 LEU A C 1
ATOM 965 O O . LEU A 1 116 ? -2.316 -10.797 -0.602 1 97.81 116 LEU A O 1
ATOM 969 N N . TYR A 1 117 ? -3.328 -9 -1.439 1 97.25 117 TYR A N 1
ATOM 970 C CA . TYR A 1 117 ? -2.109 -8.195 -1.458 1 97.25 117 TYR A CA 1
ATOM 971 C C . TYR A 1 117 ? -1.486 -8.117 -0.07 1 97.25 117 TYR A C 1
ATOM 973 O O . TYR A 1 117 ? -0.286 -8.352 0.093 1 97.25 117 TYR A O 1
ATOM 981 N N . GLN A 1 118 ? -2.305 -7.879 0.878 1 95.88 118 GLN A N 1
ATOM 982 C CA . GLN A 1 118 ? -1.828 -7.75 2.252 1 95.88 118 GLN A CA 1
ATOM 983 C C . GLN A 1 118 ? -1.304 -9.078 2.781 1 95.88 118 GLN A C 1
ATOM 985 O O . GLN A 1 118 ? -0.305 -9.117 3.502 1 95.88 118 GLN A O 1
ATOM 990 N N . ASP A 1 119 ? -2.02 -10.117 2.467 1 97.5 119 ASP A N 1
ATOM 991 C CA . ASP A 1 119 ? -1.577 -11.438 2.896 1 97.5 119 ASP A CA 1
ATOM 992 C C . ASP A 1 119 ? -0.182 -11.75 2.359 1 97.5 119 ASP A C 1
ATOM 994 O O . ASP A 1 119 ? 0.667 -12.273 3.086 1 97.5 119 ASP A O 1
ATOM 998 N N . MET A 1 120 ? -0.003 -11.469 1.141 1 97.25 120 MET A N 1
ATOM 999 C CA . MET A 1 120 ? 1.289 -11.711 0.504 1 97.25 120 MET A CA 1
ATOM 1000 C C . MET A 1 120 ? 2.371 -10.828 1.124 1 97.25 120 MET A C 1
ATOM 1002 O O . MET A 1 120 ? 3.482 -11.297 1.384 1 97.25 120 MET A O 1
ATOM 1006 N N . LEU A 1 121 ? 2.059 -9.617 1.355 1 97.5 121 LEU A N 1
ATOM 1007 C CA . LEU A 1 121 ? 2.977 -8.672 1.993 1 97.5 121 LEU A CA 1
ATOM 1008 C C . LEU A 1 121 ? 3.416 -9.188 3.359 1 97.5 121 LEU A C 1
ATOM 1010 O O . LEU A 1 121 ? 4.613 -9.242 3.65 1 97.5 121 LEU A O 1
ATOM 1014 N N . GLU A 1 122 ? 2.486 -9.578 4.141 1 97 122 GLU A N 1
ATOM 1015 C CA . GLU A 1 122 ? 2.76 -10.07 5.488 1 97 122 GLU A CA 1
ATOM 1016 C C . GLU A 1 122 ? 3.592 -11.344 5.457 1 97 122 GLU A C 1
ATOM 1018 O O . GLU A 1 122 ? 4.48 -11.539 6.293 1 97 122 GLU A O 1
ATOM 1023 N N . TYR A 1 123 ? 3.225 -12.18 4.562 1 97.38 123 TYR A N 1
ATOM 1024 C CA . TYR A 1 123 ? 3.988 -13.414 4.422 1 97.38 123 TYR A CA 1
ATOM 1025 C C . TYR A 1 123 ? 5.457 -13.117 4.141 1 97.38 123 TYR A C 1
ATOM 1027 O O . TYR A 1 123 ? 6.344 -13.766 4.703 1 97.38 123 TYR A O 1
ATOM 1035 N N . LEU A 1 124 ? 5.766 -12.188 3.248 1 95.5 124 LEU A N 1
ATOM 1036 C CA . LEU A 1 124 ? 7.133 -11.773 2.941 1 95.5 124 LEU A CA 1
ATOM 1037 C C . LEU A 1 124 ? 7.824 -11.227 4.184 1 95.5 124 LEU A C 1
ATOM 1039 O O . LEU A 1 124 ? 8.984 -11.547 4.445 1 95.5 124 LEU A O 1
ATOM 1043 N N . GLU A 1 125 ? 7.117 -10.398 4.961 1 95.12 125 GLU A N 1
ATOM 1044 C CA . GLU A 1 125 ? 7.684 -9.812 6.168 1 95.12 125 GLU A CA 1
ATOM 1045 C C . GLU A 1 125 ? 8.102 -10.891 7.164 1 95.12 125 GLU A C 1
ATOM 1047 O O . GLU A 1 125 ? 9.219 -10.859 7.691 1 95.12 125 GLU A O 1
ATOM 1052 N N . VAL A 1 126 ? 7.223 -11.805 7.391 1 94.12 126 VAL A N 1
ATOM 1053 C CA . VAL A 1 126 ? 7.457 -12.867 8.367 1 94.12 126 VAL A CA 1
ATOM 1054 C C . VAL A 1 126 ? 8.633 -13.727 7.918 1 94.12 126 VAL A C 1
ATOM 1056 O O . VAL A 1 126 ? 9.523 -14.047 8.711 1 94.12 126 VAL A O 1
ATOM 1059 N N . ASN A 1 127 ? 8.672 -14.102 6.676 1 92.19 127 ASN A N 1
ATOM 1060 C CA . ASN A 1 127 ? 9.719 -14.992 6.184 1 92.19 127 ASN A CA 1
ATOM 1061 C C . ASN A 1 127 ? 11.07 -14.289 6.113 1 92.19 127 ASN A C 1
ATOM 1063 O O . ASN A 1 127 ? 12.109 -14.906 6.352 1 92.19 127 ASN A O 1
ATOM 1067 N N . PHE A 1 128 ? 11.055 -13.031 5.793 1 90.25 128 PHE A N 1
ATOM 1068 C CA . PHE A 1 128 ? 12.289 -12.258 5.852 1 90.25 128 PHE A CA 1
ATOM 1069 C C . PHE A 1 128 ? 12.852 -12.242 7.27 1 90.25 128 PHE A C 1
ATOM 1071 O O . PHE A 1 128 ? 14.047 -12.453 7.473 1 90.25 128 PHE A O 1
ATOM 1078 N N . SER A 1 129 ? 12.008 -11.953 8.219 1 88.94 129 SER A N 1
ATOM 1079 C CA . SER A 1 129 ? 12.422 -11.898 9.617 1 88.94 129 SER A CA 1
ATOM 1080 C C . SER A 1 129 ? 12.969 -13.242 10.086 1 88.94 129 SER A C 1
ATOM 1082 O O . SER A 1 129 ? 13.961 -13.289 10.812 1 88.94 129 SER A O 1
ATOM 1084 N N . LYS A 1 130 ? 12.336 -14.273 9.688 1 87 130 LYS A N 1
ATOM 1085 C CA . LYS A 1 130 ? 12.773 -15.617 10.062 1 87 130 LYS A CA 1
ATOM 1086 C C . LYS A 1 130 ? 14.156 -15.922 9.5 1 87 130 LYS A C 1
ATOM 1088 O O . LYS A 1 130 ? 15.008 -16.469 10.195 1 87 130 LYS A O 1
ATOM 1093 N N . GLU A 1 131 ? 14.398 -15.547 8.328 1 81.81 131 GLU A N 1
ATOM 1094 C CA . GLU A 1 131 ? 15.664 -15.836 7.66 1 81.81 131 GLU A CA 1
ATOM 1095 C C . GLU A 1 131 ? 16.781 -14.953 8.203 1 81.81 131 GLU A C 1
ATOM 1097 O O . GLU A 1 131 ? 17.938 -15.383 8.281 1 81.81 131 GLU A O 1
ATOM 1102 N N . SER A 1 132 ? 16.453 -13.625 8.461 1 75.38 132 SER A N 1
ATOM 1103 C CA . SER A 1 132 ? 17.438 -12.68 8.953 1 75.38 132 SER A CA 1
ATOM 1104 C C . SER A 1 132 ? 17.812 -12.977 10.406 1 75.38 132 SER A C 1
ATOM 1106 O O . SER A 1 132 ? 18.938 -12.711 10.836 1 75.38 132 SER A O 1
ATOM 1108 N N . LYS A 1 133 ? 16.891 -13.133 11.281 1 63.97 133 LYS A N 1
ATOM 1109 C CA . LYS A 1 133 ? 17.172 -13.508 12.664 1 63.97 133 LYS A CA 1
ATOM 1110 C C . LYS A 1 133 ? 18.188 -14.648 12.727 1 63.97 133 LYS A C 1
ATOM 1112 O O . LYS A 1 133 ? 19 -14.711 13.648 1 63.97 133 LYS A O 1
ATOM 1117 N N . LEU A 1 134 ? 18.062 -15.344 11.75 1 54.06 134 LEU A N 1
ATOM 1118 C CA . LEU A 1 134 ? 19.062 -16.406 11.688 1 54.06 134 LEU A CA 1
ATOM 1119 C C . LEU A 1 134 ? 20.469 -15.844 11.539 1 54.06 134 LEU A C 1
ATOM 1121 O O . LEU A 1 134 ? 21.453 -16.5 11.891 1 54.06 134 LEU A O 1
ATOM 1125 N N . LYS A 1 135 ? 20.484 -14.469 11.25 1 57.53 135 LYS A N 1
ATOM 1126 C CA . LYS A 1 135 ? 21.781 -13.852 11.086 1 57.53 135 LYS A CA 1
ATOM 1127 C C . LYS A 1 135 ? 22.156 -13.016 12.305 1 57.53 135 LYS A C 1
ATOM 1129 O O . LYS A 1 135 ? 23.156 -12.281 12.281 1 57.53 135 LYS A O 1
ATOM 1134 N N . GLU A 1 136 ? 21.531 -13.195 13.406 1 59.19 136 GLU A N 1
ATOM 1135 C CA . GLU A 1 136 ? 21.922 -12.781 14.75 1 59.19 136 GLU A CA 1
ATOM 1136 C C . GLU A 1 136 ? 21.812 -11.273 14.93 1 59.19 136 GLU A C 1
ATOM 1138 O O . GLU A 1 136 ? 22.547 -10.672 15.719 1 59.19 136 GLU A O 1
ATOM 1143 N N . SER A 1 137 ? 21.047 -10.633 14.18 1 60.69 137 SER A N 1
ATOM 1144 C CA . SER A 1 137 ? 21.016 -9.211 14.508 1 60.69 137 SER A CA 1
ATOM 1145 C C . SER A 1 137 ? 20.156 -8.961 15.75 1 60.69 137 SER A C 1
ATOM 1147 O O . SER A 1 137 ? 19.047 -9.469 15.859 1 60.69 137 SER A O 1
ATOM 1149 N N . ASP A 1 138 ? 20.734 -8.414 16.844 1 65.06 138 ASP A N 1
ATOM 1150 C CA . ASP A 1 138 ? 20.094 -8.078 18.109 1 65.06 138 ASP A CA 1
ATOM 1151 C C . ASP A 1 138 ? 19.234 -6.812 17.969 1 65.06 138 ASP A C 1
ATOM 1153 O O . ASP A 1 138 ? 18.562 -6.402 18.906 1 65.06 138 ASP A O 1
ATOM 1157 N N . ASP A 1 139 ? 19.172 -6.316 16.844 1 78.94 139 ASP A N 1
ATOM 1158 C CA . ASP A 1 139 ? 18.391 -5.094 16.719 1 78.94 139 ASP A CA 1
ATOM 1159 C C . ASP A 1 139 ? 17 -5.387 16.125 1 78.94 139 ASP A C 1
ATOM 1161 O O . ASP A 1 139 ? 16.812 -5.277 14.906 1 78.94 139 ASP A O 1
ATOM 1165 N N . HIS A 1 140 ? 16.031 -5.68 17 1 83.5 140 HIS A N 1
ATOM 1166 C CA . HIS A 1 140 ? 14.688 -6.105 16.609 1 83.5 140 HIS A CA 1
ATOM 1167 C C . HIS A 1 140 ? 13.953 -5 15.859 1 83.5 140 HIS A C 1
ATOM 1169 O O . HIS A 1 140 ? 13.195 -5.277 14.922 1 83.5 140 HIS A O 1
ATOM 1175 N N . GLU A 1 141 ? 14.219 -3.844 16.234 1 84.75 141 GLU A N 1
ATOM 1176 C CA . GLU A 1 141 ? 13.562 -2.715 15.586 1 84.75 141 GLU A CA 1
ATOM 1177 C C . GLU A 1 141 ? 14.039 -2.562 14.141 1 84.75 141 GLU A C 1
ATOM 1179 O O . GLU A 1 141 ? 13.227 -2.352 13.234 1 84.75 141 GLU A O 1
ATOM 1184 N N . MET A 1 142 ? 15.336 -2.715 14.008 1 82.88 142 MET A N 1
ATOM 1185 C CA . MET A 1 142 ? 15.898 -2.596 12.664 1 82.88 142 MET A CA 1
ATOM 1186 C C . MET A 1 142 ? 15.438 -3.742 11.773 1 82.88 142 MET A C 1
ATOM 1188 O O . MET A 1 142 ? 15.133 -3.537 10.594 1 82.88 142 MET A O 1
ATOM 1192 N N . LEU A 1 143 ? 15.336 -4.891 12.32 1 86.69 143 LEU A N 1
ATOM 1193 C CA . LEU A 1 143 ? 14.898 -6.055 11.562 1 86.69 143 LEU A CA 1
ATOM 1194 C C . LEU A 1 143 ? 13.453 -5.887 11.102 1 86.69 143 LEU A C 1
ATOM 1196 O O . LEU A 1 143 ? 13.109 -6.242 9.969 1 86.69 143 LEU A O 1
ATOM 1200 N N . ASP A 1 144 ? 12.68 -5.395 12.023 1 90.81 144 ASP A N 1
ATOM 1201 C CA . ASP A 1 144 ? 11.281 -5.148 11.688 1 90.81 144 ASP A CA 1
ATOM 1202 C C . ASP A 1 144 ? 11.164 -4.141 10.547 1 90.81 144 ASP A C 1
ATOM 1204 O O . ASP A 1 144 ? 10.367 -4.34 9.625 1 90.81 144 ASP A O 1
ATOM 1208 N N . TYR A 1 145 ? 11.945 -3.146 10.578 1 89.44 145 TYR A N 1
ATOM 1209 C CA . TYR A 1 145 ? 11.961 -2.131 9.531 1 89.44 145 TYR A CA 1
ATOM 1210 C C . TYR A 1 145 ? 12.398 -2.727 8.203 1 89.44 145 TYR A C 1
ATOM 1212 O O . TYR A 1 145 ? 11.75 -2.512 7.176 1 89.44 145 TYR A O 1
ATOM 1220 N N . LEU A 1 146 ? 13.492 -3.479 8.25 1 88.12 146 LEU A N 1
ATOM 1221 C CA . LEU A 1 146 ? 14.031 -4.078 7.035 1 88.12 146 LEU A CA 1
ATOM 1222 C C . LEU A 1 146 ? 13.039 -5.059 6.422 1 88.12 146 LEU A C 1
ATOM 1224 O O . LEU A 1 146 ? 12.93 -5.156 5.195 1 88.12 146 LEU A O 1
ATOM 1228 N N . ALA A 1 147 ? 12.359 -5.773 7.297 1 92.06 147 ALA A N 1
ATOM 1229 C CA . ALA A 1 147 ? 11.352 -6.707 6.809 1 92.06 147 ALA A CA 1
ATOM 1230 C C . ALA A 1 147 ? 10.234 -5.973 6.07 1 92.06 147 ALA A C 1
ATOM 1232 O O . ALA A 1 147 ? 9.789 -6.418 5.008 1 92.06 147 ALA A O 1
ATOM 1233 N N . CYS A 1 148 ? 9.812 -4.844 6.578 1 93.56 148 CYS A N 1
ATOM 1234 C CA . CYS A 1 148 ? 8.781 -4.02 5.949 1 93.56 148 CYS A CA 1
ATOM 1235 C C . CYS A 1 148 ? 9.25 -3.5 4.598 1 93.56 148 CYS A C 1
ATOM 1237 O O . CYS A 1 148 ? 8.508 -3.545 3.617 1 93.56 148 CYS A O 1
ATOM 1239 N N . LEU A 1 149 ? 10.438 -3.041 4.586 1 91 149 LEU A N 1
ATOM 1240 C CA . LEU A 1 149 ? 10.992 -2.488 3.357 1 91 149 LEU A CA 1
ATOM 1241 C C . LEU A 1 149 ? 11.133 -3.568 2.289 1 91 149 LEU A C 1
ATOM 1243 O O . LEU A 1 149 ? 10.789 -3.344 1.125 1 91 149 LEU A O 1
ATOM 1247 N N . TYR A 1 150 ? 11.617 -4.688 2.73 1 89.75 150 TYR A N 1
ATOM 1248 C CA . TYR A 1 150 ? 11.773 -5.809 1.812 1 89.75 150 TYR A CA 1
ATOM 1249 C C . TYR A 1 150 ? 10.43 -6.199 1.199 1 89.75 150 TYR A C 1
ATOM 1251 O O . TYR A 1 150 ? 10.312 -6.316 -0.023 1 89.75 150 TYR A O 1
ATOM 1259 N N . ALA A 1 151 ? 9.508 -6.406 2.088 1 94.62 151 ALA A N 1
ATOM 1260 C CA . ALA A 1 151 ? 8.188 -6.828 1.624 1 94.62 151 ALA A CA 1
ATOM 1261 C C . ALA A 1 151 ? 7.586 -5.797 0.676 1 94.62 151 ALA A C 1
ATOM 1263 O O . ALA A 1 151 ? 7.055 -6.152 -0.38 1 94.62 151 ALA A O 1
ATOM 1264 N N . SER A 1 152 ? 7.668 -4.57 1.012 1 94.5 152 SER A N 1
ATOM 1265 C CA . SER A 1 152 ? 7.141 -3.496 0.178 1 94.5 152 SER A CA 1
ATOM 1266 C C . SER A 1 152 ? 7.84 -3.451 -1.177 1 94.5 152 SER A C 1
ATOM 1268 O O . SER A 1 152 ? 7.195 -3.25 -2.207 1 94.5 152 SER A O 1
ATOM 1270 N N . HIS A 1 153 ? 9.125 -3.627 -1.183 1 90.62 153 HIS A N 1
ATOM 1271 C CA . HIS A 1 153 ? 9.914 -3.609 -2.414 1 90.62 153 HIS A CA 1
ATOM 1272 C C . HIS A 1 153 ? 9.5 -4.742 -3.346 1 90.62 153 HIS A C 1
ATOM 1274 O O . HIS A 1 153 ? 9.258 -4.52 -4.535 1 90.62 153 HIS A O 1
ATOM 1280 N N . VAL A 1 154 ? 9.414 -5.895 -2.775 1 89.81 154 VAL A N 1
ATOM 1281 C CA . VAL A 1 154 ? 9.062 -7.066 -3.574 1 89.81 154 VAL A CA 1
ATOM 1282 C C . VAL A 1 154 ? 7.652 -6.91 -4.129 1 89.81 154 VAL A C 1
ATOM 1284 O O . VAL A 1 154 ? 7.418 -7.129 -5.32 1 89.81 154 VAL A O 1
ATOM 1287 N N . MET A 1 155 ? 6.727 -6.484 -3.289 1 94.44 155 MET A N 1
ATOM 1288 C CA . MET A 1 155 ? 5.336 -6.367 -3.715 1 94.44 155 MET A CA 1
ATOM 1289 C C . MET A 1 155 ? 5.176 -5.258 -4.75 1 94.44 155 MET A C 1
ATOM 1291 O O . MET A 1 155 ? 4.414 -5.402 -5.711 1 94.44 155 MET A O 1
ATOM 1295 N N . THR A 1 156 ? 5.859 -4.145 -4.562 1 93.81 156 THR A N 1
ATOM 1296 C CA . THR A 1 156 ? 5.809 -3.055 -5.531 1 93.81 156 THR A CA 1
ATOM 1297 C C . THR A 1 156 ? 6.367 -3.502 -6.879 1 93.81 156 THR A C 1
ATOM 1299 O O . THR A 1 156 ? 5.762 -3.242 -7.922 1 93.81 156 THR A O 1
ATOM 1302 N N . THR A 1 157 ? 7.445 -4.18 -6.852 1 89.25 157 THR A N 1
ATOM 1303 C CA . THR A 1 157 ? 8.055 -4.684 -8.078 1 89.25 157 THR A CA 1
ATOM 1304 C C . THR A 1 157 ? 7.129 -5.676 -8.773 1 89.25 157 THR A C 1
ATOM 1306 O O . THR A 1 157 ? 6.91 -5.582 -9.984 1 89.25 157 THR A O 1
ATOM 1309 N N . MET A 1 158 ? 6.609 -6.57 -8 1 90.75 158 MET A N 1
ATOM 1310 C CA . MET A 1 158 ? 5.719 -7.582 -8.555 1 90.75 158 MET A CA 1
ATOM 1311 C C . MET A 1 158 ? 4.492 -6.938 -9.195 1 90.75 158 MET A C 1
ATOM 1313 O O . MET A 1 158 ? 4.137 -7.258 -10.328 1 90.75 158 MET A O 1
ATOM 1317 N N . LYS A 1 159 ? 3.854 -6.074 -8.484 1 93.75 159 LYS A N 1
ATOM 1318 C CA . LYS A 1 159 ? 2.652 -5.418 -8.992 1 93.75 159 LYS A CA 1
ATOM 1319 C C . LYS A 1 159 ? 2.961 -4.59 -10.234 1 93.75 159 LYS A C 1
ATOM 1321 O O . LYS A 1 159 ? 2.203 -4.609 -11.211 1 93.75 159 LYS A O 1
ATOM 1326 N N . TRP A 1 160 ? 4.047 -3.898 -10.203 1 91.75 160 TRP A N 1
ATOM 1327 C CA . TRP A 1 160 ? 4.438 -3.086 -11.352 1 91.75 160 TRP A CA 1
ATOM 1328 C C . TRP A 1 160 ? 4.676 -3.959 -12.578 1 91.75 160 TRP A C 1
ATOM 1330 O O . TRP A 1 160 ? 4.223 -3.631 -13.68 1 91.75 160 TRP A O 1
ATOM 1340 N N . CYS A 1 161 ? 5.414 -5.066 -12.398 1 89.88 161 CYS A N 1
ATOM 1341 C CA . CYS A 1 161 ? 5.688 -5.98 -13.508 1 89.88 161 CYS A CA 1
ATOM 1342 C C . CYS A 1 161 ? 4.395 -6.551 -14.078 1 89.88 161 CYS A C 1
ATOM 1344 O O . CYS A 1 161 ? 4.238 -6.648 -15.297 1 89.88 161 CYS A O 1
ATOM 1346 N N . LEU A 1 162 ? 3.525 -6.906 -13.203 1 92.06 162 LEU A N 1
ATOM 1347 C CA . LEU A 1 162 ? 2.254 -7.465 -13.648 1 92.06 162 LEU A CA 1
ATOM 1348 C C . LEU A 1 162 ? 1.438 -6.426 -14.406 1 92.06 162 LEU A C 1
ATOM 1350 O O . LEU A 1 162 ? 0.861 -6.723 -15.453 1 92.06 162 LEU A O 1
ATOM 1354 N N . GLN A 1 163 ? 1.426 -5.211 -13.922 1 92.69 163 GLN A N 1
ATOM 1355 C CA . GLN A 1 163 ? 0.633 -4.141 -14.516 1 92.69 163 GLN A CA 1
ATOM 1356 C C . GLN A 1 163 ? 1.18 -3.746 -15.891 1 92.69 163 GLN A C 1
ATOM 1358 O O . GLN A 1 163 ? 0.417 -3.381 -16.781 1 92.69 163 GLN A O 1
ATOM 1363 N N . ASN A 1 164 ? 2.459 -3.855 -16.047 1 89.44 164 ASN A N 1
ATOM 1364 C CA . ASN A 1 164 ? 3.078 -3.355 -17.281 1 89.44 164 ASN A CA 1
ATOM 1365 C C . ASN A 1 164 ? 3.553 -4.496 -18.172 1 89.44 164 ASN A C 1
ATOM 1367 O O . ASN A 1 164 ? 4.176 -4.258 -19.203 1 89.44 164 ASN A O 1
ATOM 1371 N N . ASN A 1 165 ? 3.277 -5.668 -17.797 1 85.75 165 ASN A N 1
ATOM 1372 C CA . ASN A 1 165 ? 3.771 -6.844 -18.5 1 85.75 165 ASN A CA 1
ATOM 1373 C C . ASN A 1 165 ? 5.273 -6.758 -18.75 1 85.75 165 ASN A C 1
ATOM 1375 O O . ASN A 1 165 ? 5.734 -6.984 -19.875 1 85.75 165 ASN A O 1
ATOM 1379 N N . ALA A 1 166 ? 5.98 -6.348 -17.766 1 81.12 166 ALA A N 1
ATOM 1380 C CA . ALA A 1 166 ? 7.379 -5.973 -17.938 1 81.12 166 ALA A CA 1
ATOM 1381 C C . ALA A 1 166 ? 8.297 -6.898 -17.141 1 81.12 166 ALA A C 1
ATOM 1383 O O . ALA A 1 166 ? 9.297 -6.453 -16.578 1 81.12 166 ALA A O 1
ATOM 1384 N N . TYR A 1 167 ? 8.016 -8.141 -17.109 1 75.88 167 TYR A N 1
ATOM 1385 C CA . TYR A 1 167 ? 8.859 -9.055 -16.344 1 75.88 167 TYR A CA 1
ATOM 1386 C C . TYR A 1 167 ? 10.266 -9.125 -16.938 1 75.88 167 TYR A C 1
ATOM 1388 O O . TYR A 1 167 ? 11.234 -9.375 -16.219 1 75.88 167 TYR A O 1
ATOM 1396 N N . GLU A 1 168 ? 10.344 -8.797 -18.172 1 75.69 168 GLU A N 1
ATOM 1397 C CA . GLU A 1 168 ? 11.633 -8.852 -18.844 1 75.69 168 GLU A CA 1
ATOM 1398 C C . GLU A 1 168 ? 12.539 -7.707 -18.406 1 75.69 168 GLU A C 1
ATOM 1400 O O . GLU A 1 168 ? 13.766 -7.805 -18.5 1 75.69 168 GLU A O 1
ATOM 1405 N N . LEU A 1 169 ? 11.93 -6.656 -17.984 1 74.06 169 LEU A N 1
ATOM 1406 C CA . LEU A 1 169 ? 12.719 -5.523 -17.516 1 74.06 169 LEU A CA 1
ATOM 1407 C C . LEU A 1 169 ? 13.578 -5.926 -16.312 1 74.06 169 LEU A C 1
ATOM 1409 O O . LEU A 1 169 ? 14.719 -5.473 -16.188 1 74.06 169 LEU A O 1
ATOM 1413 N N . LEU A 1 170 ? 13.023 -6.785 -15.469 1 71.94 170 LEU A N 1
ATOM 1414 C CA . LEU A 1 170 ? 13.781 -7.246 -14.312 1 71.94 170 LEU A CA 1
ATOM 1415 C C . LEU A 1 170 ? 15.031 -8.008 -14.75 1 71.94 170 LEU A C 1
ATOM 1417 O O . LEU A 1 170 ? 16.078 -7.891 -14.125 1 71.94 170 LEU A O 1
ATOM 1421 N N . LEU A 1 171 ? 14.891 -8.633 -15.844 1 70.31 171 LEU A N 1
ATOM 1422 C CA . LEU A 1 171 ? 16.016 -9.391 -16.391 1 70.31 171 LEU A CA 1
ATOM 1423 C C . LEU A 1 171 ? 17.062 -8.461 -17 1 70.31 171 LEU A C 1
ATOM 1425 O O . LEU A 1 171 ? 18.25 -8.734 -16.938 1 70.31 171 LEU A O 1
ATOM 1429 N N . LYS A 1 172 ? 16.547 -7.418 -17.5 1 72.94 172 LYS A N 1
ATOM 1430 C CA . LYS A 1 172 ? 17.438 -6.461 -18.141 1 72.94 172 LYS A CA 1
ATOM 1431 C C . LYS A 1 172 ? 18.188 -5.629 -17.109 1 72.94 172 LYS A C 1
ATOM 1433 O O . LYS A 1 172 ? 19.297 -5.148 -17.391 1 72.94 172 LYS A O 1
ATOM 1438 N N . HIS A 1 173 ? 17.625 -5.535 -16 1 71.56 173 HIS A N 1
ATOM 1439 C CA . HIS A 1 173 ? 18.234 -4.68 -14.984 1 71.56 173 HIS A CA 1
ATOM 1440 C C . HIS A 1 173 ? 18.562 -5.473 -13.727 1 71.56 173 HIS A C 1
ATOM 1442 O O . HIS A 1 173 ? 18.312 -5.008 -12.609 1 71.56 173 HIS A O 1
ATOM 1448 N N . THR A 1 174 ? 19.016 -6.652 -13.977 1 68.75 174 THR A N 1
ATOM 1449 C CA . THR A 1 174 ? 19.359 -7.57 -12.898 1 68.75 174 THR A CA 1
ATOM 1450 C C . THR A 1 174 ? 20.281 -6.895 -11.891 1 68.75 174 THR A C 1
ATOM 1452 O O . THR A 1 174 ? 20.203 -7.156 -10.688 1 68.75 174 THR A O 1
ATOM 1455 N N . GLU A 1 175 ? 21.094 -6.047 -12.461 1 68.38 175 GLU A N 1
ATOM 1456 C CA . GLU A 1 175 ? 22.047 -5.367 -11.578 1 68.38 175 GLU A CA 1
ATOM 1457 C C . GLU A 1 175 ? 21.312 -4.488 -10.57 1 68.38 175 GLU A C 1
ATOM 1459 O O . GLU A 1 175 ? 21.719 -4.414 -9.398 1 68.38 175 GLU A O 1
ATOM 1464 N N . PHE A 1 176 ? 20.312 -3.871 -11.086 1 68.94 176 PHE A N 1
ATOM 1465 C CA . PHE A 1 176 ? 19.531 -3.018 -10.203 1 68.94 176 PHE A CA 1
ATOM 1466 C C . PHE A 1 176 ? 18.859 -3.84 -9.109 1 68.94 176 PHE A C 1
ATOM 1468 O O . PHE A 1 176 ? 18.859 -3.449 -7.941 1 68.94 176 PHE A O 1
ATOM 1475 N N . PHE A 1 177 ? 18.469 -4.957 -9.461 1 68.06 177 PHE A N 1
ATOM 1476 C CA . PHE A 1 177 ? 17.812 -5.863 -8.523 1 68.06 177 PHE A CA 1
ATOM 1477 C C . PHE A 1 177 ? 18.797 -6.379 -7.484 1 68.06 177 PHE A C 1
ATOM 1479 O O . PHE A 1 177 ? 18.469 -6.492 -6.305 1 68.06 177 PHE A O 1
ATOM 1486 N N . LEU A 1 178 ? 20 -6.605 -8 1 67.75 178 LEU A N 1
ATOM 1487 C CA . LEU A 1 178 ? 21.031 -7.117 -7.105 1 67.75 178 LEU A CA 1
ATOM 1488 C C . LEU A 1 178 ? 21.5 -6.039 -6.129 1 67.75 178 LEU A C 1
ATOM 1490 O O . LEU A 1 178 ? 21.812 -6.336 -4.977 1 67.75 178 LEU A O 1
ATOM 1494 N N . LYS A 1 179 ? 21.438 -4.836 -6.574 1 71.38 179 LYS A N 1
ATOM 1495 C CA . LYS A 1 179 ? 21.828 -3.74 -5.688 1 71.38 179 LYS A CA 1
ATOM 1496 C C . LYS A 1 179 ? 20.828 -3.586 -4.539 1 71.38 179 LYS A C 1
ATOM 1498 O O . LYS A 1 179 ? 21.234 -3.332 -3.4 1 71.38 179 LYS A O 1
ATOM 1503 N N . PHE A 1 180 ? 19.609 -3.762 -4.891 1 69.31 180 PHE A N 1
ATOM 1504 C CA . PHE A 1 180 ? 18.594 -3.695 -3.852 1 69.31 180 PHE A CA 1
ATOM 1505 C C . PHE A 1 180 ? 18.734 -4.859 -2.877 1 69.31 180 PHE A C 1
ATOM 1507 O O . PHE A 1 180 ? 18.594 -4.68 -1.665 1 69.31 180 PHE A O 1
ATOM 1514 N N . ARG A 1 181 ? 19.062 -5.922 -3.453 1 65.56 181 ARG A N 1
ATOM 1515 C CA . ARG A 1 181 ? 19.25 -7.109 -2.623 1 65.56 181 ARG A CA 1
ATOM 1516 C C . ARG A 1 181 ? 20.391 -6.91 -1.637 1 65.56 181 ARG A C 1
ATOM 1518 O O . ARG A 1 181 ? 20.328 -7.387 -0.5 1 65.56 181 ARG A O 1
ATOM 1525 N N . GLU A 1 182 ? 21.344 -6.23 -2.049 1 68.62 182 GLU A N 1
ATOM 1526 C CA . GLU A 1 182 ? 22.516 -6.008 -1.21 1 68.62 182 GLU A CA 1
ATOM 1527 C C . GLU A 1 182 ? 22.172 -5.176 0.021 1 68.62 182 GLU A C 1
ATOM 1529 O O . GLU A 1 182 ? 22.828 -5.277 1.054 1 68.62 182 GLU A O 1
ATOM 1534 N N . ILE A 1 183 ? 21.141 -4.48 -0.087 1 67.44 183 ILE A N 1
ATOM 1535 C CA . ILE A 1 183 ? 20.734 -3.645 1.037 1 67.44 183 ILE A CA 1
ATOM 1536 C C . ILE A 1 183 ? 20.094 -4.512 2.119 1 67.44 183 ILE A C 1
ATOM 1538 O O . ILE A 1 183 ? 20.234 -4.227 3.311 1 67.44 183 ILE A O 1
ATOM 1542 N N . PHE A 1 184 ? 19.562 -5.652 1.687 1 63.66 184 PHE A N 1
ATOM 1543 C CA . PHE A 1 184 ? 18.812 -6.477 2.621 1 63.66 184 PHE A CA 1
ATOM 1544 C C . PHE A 1 184 ? 19.656 -7.637 3.127 1 63.66 184 PHE A C 1
ATOM 1546 O O . PHE A 1 184 ? 19.25 -8.359 4.043 1 63.66 184 PHE A O 1
ATOM 1553 N N . GLN A 1 185 ? 20.75 -7.875 2.475 1 58.31 185 GLN A N 1
ATOM 1554 C CA . GLN A 1 185 ? 21.656 -8.938 2.914 1 58.31 185 GLN A CA 1
ATOM 1555 C C . GLN A 1 185 ? 22.656 -8.414 3.938 1 58.31 185 GLN A C 1
ATOM 1557 O O . GLN A 1 185 ? 23.078 -7.258 3.869 1 58.31 185 GLN A O 1
ATOM 1562 N N . MET B 1 1 ? -7.129 39.156 15.812 1 52.53 1 MET B N 1
ATOM 1563 C CA . MET B 1 1 ? -7.438 37.75 15.594 1 52.53 1 MET B CA 1
ATOM 1564 C C . MET B 1 1 ? -8.367 37.219 16.688 1 52.53 1 MET B C 1
ATOM 1566 O O . MET B 1 1 ? -7.914 36.875 17.781 1 52.53 1 MET B O 1
ATOM 1570 N N . ARG B 1 2 ? -9.656 37.812 16.828 1 63.5 2 ARG B N 1
ATOM 1571 C CA . ARG B 1 2 ? -10.469 38.25 17.953 1 63.5 2 ARG B CA 1
ATOM 1572 C C . ARG B 1 2 ? -11 37.062 18.75 1 63.5 2 ARG B C 1
ATOM 1574 O O . ARG B 1 2 ? -10.875 35.906 18.312 1 63.5 2 ARG B O 1
ATOM 1581 N N . GLN B 1 3 ? -11.477 37.156 19.828 1 62.91 3 GLN B N 1
ATOM 1582 C CA . GLN B 1 3 ? -12.094 36.188 20.734 1 62.91 3 GLN B CA 1
ATOM 1583 C C . GLN B 1 3 ? -12.891 35.156 19.953 1 62.91 3 GLN B C 1
ATOM 1585 O O . GLN B 1 3 ? -12.844 33.969 20.266 1 62.91 3 GLN B O 1
ATOM 1590 N N . ASN B 1 4 ? -13.586 35.562 18.859 1 68.56 4 ASN B N 1
ATOM 1591 C CA . ASN B 1 4 ? -14.398 34.688 18 1 68.56 4 ASN B CA 1
ATOM 1592 C C . ASN B 1 4 ? -13.539 33.75 17.172 1 68.56 4 ASN B C 1
ATOM 1594 O O . ASN B 1 4 ? -13.914 32.594 16.969 1 68.56 4 ASN B O 1
ATOM 1598 N N . ASP B 1 5 ? -12.367 34.312 16.953 1 77.06 5 ASP B N 1
ATOM 1599 C CA . ASP B 1 5 ? -11.453 33.5 16.141 1 77.06 5 ASP B CA 1
ATOM 1600 C C . ASP B 1 5 ? -10.891 32.344 16.938 1 77.06 5 ASP B C 1
ATOM 1602 O O . ASP B 1 5 ? -10.805 31.219 16.422 1 77.06 5 ASP B O 1
ATOM 1606 N N . LEU B 1 6 ? -10.727 32.594 18.219 1 86.12 6 LEU B N 1
ATOM 1607 C CA . LEU B 1 6 ? -10.164 31.562 19.062 1 86.12 6 LEU B CA 1
ATOM 1608 C C . LEU B 1 6 ? -11.188 30.469 19.344 1 86.12 6 LEU B C 1
ATOM 1610 O O . LEU B 1 6 ? -10.836 29.281 19.422 1 86.12 6 LEU B O 1
ATOM 1614 N N . ARG B 1 7 ? -12.406 30.984 19.562 1 86.06 7 ARG B N 1
ATOM 1615 C CA . ARG B 1 7 ? -13.469 30.016 19.812 1 86.06 7 ARG B CA 1
ATOM 1616 C C . ARG B 1 7 ? -13.648 29.078 18.625 1 86.06 7 ARG B C 1
ATOM 1618 O O . ARG B 1 7 ? -13.844 27.875 18.797 1 86.06 7 ARG B O 1
ATOM 1625 N N . VAL B 1 8 ? -13.57 29.688 17.5 1 89.31 8 VAL B N 1
ATOM 1626 C CA . VAL B 1 8 ? -13.727 28.906 16.281 1 89.31 8 VAL B CA 1
ATOM 1627 C C . VAL B 1 8 ? -12.586 27.906 16.156 1 89.31 8 VAL B C 1
ATOM 1629 O O . VAL B 1 8 ? -12.812 26.734 15.836 1 89.31 8 VAL B O 1
ATOM 1632 N N . ILE B 1 9 ? -11.414 28.344 16.453 1 91 9 ILE B N 1
ATOM 1633 C CA . ILE B 1 9 ? -10.234 27.5 16.359 1 91 9 ILE B CA 1
ATOM 1634 C C . ILE B 1 9 ? -10.336 26.359 17.375 1 91 9 ILE B C 1
ATOM 1636 O O . ILE B 1 9 ? -10.039 25.203 17.047 1 91 9 ILE B O 1
ATOM 1640 N N . LYS B 1 10 ? -10.812 26.688 18.531 1 93.19 10 LYS B N 1
ATOM 1641 C CA . LYS B 1 10 ? -10.938 25.672 19.578 1 93.19 10 LYS B CA 1
ATOM 1642 C C . LYS B 1 10 ? -11.977 24.625 19.219 1 93.19 10 LYS B C 1
ATOM 1644 O O . LYS B 1 10 ? -11.773 23.438 19.438 1 93.19 10 LYS B O 1
ATOM 1649 N N . THR B 1 11 ? -13.047 25.109 18.672 1 94.44 11 THR B N 1
ATOM 1650 C CA . THR B 1 11 ? -14.117 24.188 18.281 1 94.44 11 THR B CA 1
ATOM 1651 C C . THR B 1 11 ? -13.648 23.266 17.156 1 94.44 11 THR B C 1
ATOM 1653 O O . THR B 1 11 ? -13.883 22.062 17.219 1 94.44 11 THR B O 1
ATOM 1656 N N . ARG B 1 12 ? -12.992 23.844 16.234 1 95.19 12 ARG B N 1
ATOM 1657 C CA . ARG B 1 12 ? -12.469 23.062 15.125 1 95.19 12 ARG B CA 1
ATOM 1658 C C . ARG B 1 12 ? -11.516 21.984 15.625 1 95.19 12 ARG B C 1
ATOM 1660 O O . ARG B 1 12 ? -11.625 20.812 15.234 1 95.19 12 ARG B O 1
ATOM 1667 N N . LYS B 1 13 ? -10.656 22.375 16.484 1 95.88 13 LYS B N 1
ATOM 1668 C CA . LYS B 1 13 ? -9.695 21.422 17.047 1 95.88 13 LYS B CA 1
ATOM 1669 C C . LYS B 1 13 ? -10.391 20.312 17.812 1 95.88 13 LYS B C 1
ATOM 1671 O O . LYS B 1 13 ? -9.984 19.141 17.75 1 95.88 13 LYS B O 1
ATOM 1676 N N . ASN B 1 14 ? -11.375 20.703 18.484 1 97.31 14 ASN B N 1
ATOM 1677 C CA . ASN B 1 14 ? -12.148 19.734 19.25 1 97.31 14 ASN B CA 1
ATOM 1678 C C . ASN B 1 14 ? -12.836 18.719 18.328 1 97.31 14 ASN B C 1
ATOM 1680 O O . ASN B 1 14 ? -12.805 17.516 18.594 1 97.31 14 ASN B O 1
ATOM 1684 N N . ILE B 1 15 ? -13.406 19.203 17.266 1 97.81 15 ILE B N 1
ATOM 1685 C CA . ILE B 1 15 ? -14.078 18.344 16.297 1 97.81 15 ILE B CA 1
ATOM 1686 C C . ILE B 1 15 ? -13.062 17.406 15.648 1 97.81 15 ILE B C 1
ATOM 1688 O O . ILE B 1 15 ? -13.297 16.188 15.57 1 97.81 15 ILE B O 1
ATOM 1692 N N . GLU B 1 16 ? -11.969 17.953 15.289 1 97.75 16 GLU B N 1
ATOM 1693 C CA . GLU B 1 16 ? -10.938 17.172 14.602 1 97.75 16 GLU B CA 1
ATOM 1694 C C . GLU B 1 16 ? -10.352 16.109 15.523 1 97.75 16 GLU B C 1
ATOM 1696 O O . GLU B 1 16 ? -10.164 14.961 15.109 1 97.75 16 GLU B O 1
ATOM 1701 N N . SER B 1 17 ? -10.117 16.516 16.75 1 97.62 17 SER B N 1
ATOM 1702 C CA . SER B 1 17 ? -9.586 15.547 17.719 1 97.62 17 SER B CA 1
ATOM 1703 C C . SER B 1 17 ? -10.586 14.43 17.984 1 97.62 17 SER B C 1
ATOM 1705 O O . SER B 1 17 ? -10.203 13.266 18.109 1 97.62 17 SER B O 1
ATOM 1707 N N . SER B 1 18 ? -11.812 14.766 18.078 1 98.5 18 SER B N 1
ATOM 1708 C CA . SER B 1 18 ? -12.867 13.781 18.297 1 98.5 18 SER B CA 1
ATOM 1709 C C . SER B 1 18 ? -12.984 12.828 17.125 1 98.5 18 SER B C 1
ATOM 1711 O O . SER B 1 18 ? -13.148 11.617 17.297 1 98.5 18 SER B O 1
ATOM 1713 N N . PHE B 1 19 ? -12.875 13.391 15.969 1 98.44 19 PHE B N 1
ATOM 1714 C CA . PHE B 1 19 ? -12.938 12.602 14.75 1 98.44 19 PHE B CA 1
ATOM 1715 C C . PHE B 1 19 ? -11.789 11.602 14.695 1 98.44 19 PHE B C 1
ATOM 1717 O O . PHE B 1 19 ? -11.992 10.43 14.383 1 98.44 19 PHE B O 1
ATOM 1724 N N . ILE B 1 20 ? -10.648 12.023 15.047 1 98.19 20 ILE B N 1
ATOM 1725 C CA . ILE B 1 20 ? -9.461 11.18 15.023 1 98.19 20 ILE B CA 1
ATOM 1726 C C . ILE B 1 20 ? -9.609 10.055 16.047 1 98.19 20 ILE B C 1
ATOM 1728 O O . ILE B 1 20 ? -9.258 8.906 15.773 1 98.19 20 ILE B O 1
ATOM 1732 N N . GLU B 1 21 ? -10.094 10.391 17.203 1 97.81 21 GLU B N 1
ATOM 1733 C CA . GLU B 1 21 ? -10.336 9.367 18.219 1 97.81 21 GLU B CA 1
ATOM 1734 C C . GLU B 1 21 ? -11.312 8.312 17.703 1 97.81 21 GLU B C 1
ATOM 1736 O O . GLU B 1 21 ? -11.102 7.113 17.922 1 97.81 21 GLU B O 1
ATOM 1741 N N . LEU B 1 22 ? -12.328 8.719 17.078 1 98.38 22 LEU B N 1
ATOM 1742 C CA . LEU B 1 22 ? -13.328 7.801 16.531 1 98.38 22 LEU B CA 1
ATOM 1743 C C . LEU B 1 22 ? -12.719 6.898 15.469 1 98.38 22 LEU B C 1
ATOM 1745 O O . LEU B 1 22 ? -13.039 5.707 15.406 1 98.38 22 LEU B O 1
ATOM 1749 N N . LEU B 1 23 ? -11.844 7.469 14.648 1 97.5 23 LEU B N 1
ATOM 1750 C CA . LEU B 1 23 ? -11.18 6.688 13.609 1 97.5 23 LEU B CA 1
ATOM 1751 C C . LEU B 1 23 ? -10.336 5.57 14.227 1 97.5 23 LEU B C 1
ATOM 1753 O O . LEU B 1 23 ? -10.117 4.535 13.594 1 97.5 23 LEU B O 1
ATOM 1757 N N . GLY B 1 24 ? -9.906 5.848 15.414 1 95.88 24 GLY B N 1
ATOM 1758 C CA . GLY B 1 24 ? -9.164 4.82 16.125 1 95.88 24 GLY B CA 1
ATOM 1759 C C . GLY B 1 24 ? -10.047 3.703 16.656 1 95.88 24 GLY B C 1
ATOM 1760 O O . GLY B 1 24 ? -9.562 2.623 16.984 1 95.88 24 GLY B O 1
ATOM 1761 N N . GLU B 1 25 ? -11.344 3.852 16.594 1 95.88 25 GLU B N 1
ATOM 1762 C CA . GLU B 1 25 ? -12.273 2.916 17.219 1 95.88 25 GLU B CA 1
ATOM 1763 C C . GLU B 1 25 ? -13.086 2.162 16.172 1 95.88 25 GLU B C 1
ATOM 1765 O O . GLU B 1 25 ? -13.523 1.033 16.406 1 95.88 25 GLU B O 1
ATOM 1770 N N . LYS B 1 26 ? -13.352 2.822 15.055 1 93.81 26 LYS B N 1
ATOM 1771 C CA . LYS B 1 26 ? -14.156 2.18 14.016 1 93.81 26 LYS B CA 1
ATOM 1772 C C . LYS B 1 26 ? -13.812 2.736 12.633 1 93.81 26 LYS B C 1
ATOM 1774 O O . LYS B 1 26 ? -13.195 3.795 12.523 1 93.81 26 LYS B O 1
ATOM 1779 N N . ASP B 1 27 ? -14.258 2.002 11.625 1 92.56 27 ASP B N 1
ATOM 1780 C CA . ASP B 1 27 ? -13.992 2.383 10.242 1 92.56 27 ASP B CA 1
ATOM 1781 C C . ASP B 1 27 ? -14.688 3.699 9.891 1 92.56 27 ASP B C 1
ATOM 1783 O O . ASP B 1 27 ? -15.797 3.961 10.352 1 92.56 27 ASP B O 1
ATOM 1787 N N . PHE B 1 28 ? -14.062 4.383 9 1 95.81 28 PHE B N 1
ATOM 1788 C CA . PHE B 1 28 ? -14.555 5.684 8.57 1 95.81 28 PHE B CA 1
ATOM 1789 C C . PHE B 1 28 ? -16.016 5.59 8.125 1 95.81 28 PHE B C 1
ATOM 1791 O O . PHE B 1 28 ? -16.828 6.445 8.461 1 95.81 28 PHE B O 1
ATOM 1798 N N . THR B 1 29 ? -16.359 4.535 7.41 1 91.31 29 THR B N 1
ATOM 1799 C CA . THR B 1 29 ? -17.688 4.402 6.82 1 91.31 29 THR B CA 1
ATOM 1800 C C . THR B 1 29 ? -18.75 4.199 7.902 1 91.31 29 THR B C 1
ATOM 1802 O O . THR B 1 29 ? -19.922 4.484 7.688 1 91.31 29 THR B O 1
ATOM 1805 N N . LYS B 1 30 ? -18.344 3.812 9.055 1 94.62 30 LYS B N 1
ATOM 1806 C CA . LYS B 1 30 ? -19.266 3.516 10.141 1 94.62 30 LYS B CA 1
ATOM 1807 C C . LYS B 1 30 ? -19.422 4.715 11.078 1 94.62 30 LYS B C 1
ATOM 1809 O O . LYS B 1 30 ? -20.297 4.719 11.953 1 94.62 30 LYS B O 1
ATOM 1814 N N . ILE B 1 31 ? -18.594 5.66 10.961 1 97.44 31 ILE B N 1
ATOM 1815 C CA . ILE B 1 31 ? -18.672 6.855 11.789 1 97.44 31 ILE B CA 1
ATOM 1816 C C . ILE B 1 31 ? -19.797 7.766 11.289 1 97.44 31 ILE B C 1
ATOM 1818 O O . ILE B 1 31 ? -19.922 8 10.086 1 97.44 31 ILE B O 1
ATOM 1822 N N . THR B 1 32 ? -20.625 8.258 12.219 1 97.25 32 THR B N 1
ATOM 1823 C CA . THR B 1 32 ? -21.672 9.211 11.883 1 97.25 32 THR B CA 1
ATOM 1824 C C . THR B 1 32 ? -21.359 10.586 12.453 1 97.25 32 THR B C 1
ATOM 1826 O O . THR B 1 32 ? -20.5 10.719 13.328 1 97.25 32 THR B O 1
ATOM 1829 N N . VAL B 1 33 ? -22.094 11.562 11.891 1 97.56 33 VAL B N 1
ATOM 1830 C CA . VAL B 1 33 ? -21.953 12.906 12.453 1 97.56 33 VAL B CA 1
ATOM 1831 C C . VAL B 1 33 ? -22.375 12.906 13.914 1 97.56 33 VAL B C 1
ATOM 1833 O O . VAL B 1 33 ? -21.766 13.578 14.75 1 97.56 33 VAL B O 1
ATOM 1836 N N . GLN B 1 34 ? -23.359 12.102 14.227 1 97.88 34 GLN B N 1
ATOM 1837 C CA . GLN B 1 34 ? -23.812 12 15.609 1 97.88 34 GLN B CA 1
ATOM 1838 C C . GLN B 1 34 ? -22.703 11.492 16.516 1 97.88 34 GLN B C 1
ATOM 1840 O O . GLN B 1 34 ? -22.547 11.961 17.641 1 97.88 34 GLN B O 1
ATOM 1845 N N . ASP B 1 35 ? -21.984 10.523 16.109 1 98.44 35 ASP B N 1
ATOM 1846 C CA . ASP B 1 35 ? -20.844 10.039 16.859 1 98.44 35 ASP B CA 1
ATOM 1847 C C . ASP B 1 35 ? -19.875 11.172 17.203 1 98.44 35 ASP B C 1
ATOM 1849 O O . ASP B 1 35 ? -19.375 11.25 18.328 1 98.44 35 ASP B O 1
ATOM 1853 N N . ILE B 1 36 ? -19.656 12.016 16.219 1 98.38 36 ILE B N 1
ATOM 1854 C CA . ILE B 1 36 ? -18.719 13.125 16.359 1 98.38 36 ILE B CA 1
ATOM 1855 C C . ILE B 1 36 ? -19.281 14.141 17.359 1 98.38 36 ILE B C 1
ATOM 1857 O O . ILE B 1 36 ? -18.562 14.617 18.25 1 98.38 36 ILE B O 1
ATOM 1861 N N . LEU B 1 37 ? -20.594 14.422 17.234 1 98.12 37 LEU B N 1
ATOM 1862 C CA . LEU B 1 37 ? -21.25 15.359 18.141 1 98.12 37 LEU B CA 1
ATOM 1863 C C . LEU B 1 37 ? -21.156 14.875 19.578 1 98.12 37 LEU B C 1
ATOM 1865 O O . LEU B 1 37 ? -20.797 15.648 20.469 1 98.12 37 LEU B O 1
ATOM 1869 N N . ASP B 1 38 ? -21.391 13.609 19.75 1 98.44 38 ASP B N 1
ATOM 1870 C CA . ASP B 1 38 ? -21.375 13.008 21.094 1 98.44 38 ASP B CA 1
ATOM 1871 C C . ASP B 1 38 ? -19.969 13.039 21.688 1 98.44 38 ASP B C 1
ATOM 1873 O O . ASP B 1 38 ? -19.812 13.367 22.875 1 98.44 38 ASP B O 1
ATOM 1877 N N . ARG B 1 39 ? -19.016 12.766 20.875 1 98.06 39 ARG B N 1
ATOM 1878 C CA . ARG B 1 39 ? -17.641 12.734 21.359 1 98.06 39 ARG B CA 1
ATOM 1879 C C . ARG B 1 39 ? -17.125 14.141 21.672 1 98.06 39 ARG B C 1
ATOM 1881 O O . ARG B 1 39 ? -16.453 14.359 22.672 1 98.06 39 ARG B O 1
ATOM 1888 N N . ALA B 1 40 ? -17.469 15.07 20.844 1 97.88 40 ALA B N 1
ATOM 1889 C CA . ALA B 1 40 ? -16.984 16.438 20.953 1 97.88 40 ALA B CA 1
ATOM 1890 C C . ALA B 1 40 ? -17.844 17.25 21.938 1 97.88 40 ALA B C 1
ATOM 1892 O O . ALA B 1 40 ? -17.484 18.359 22.312 1 97.88 40 ALA B O 1
ATOM 1893 N N . LEU B 1 41 ? -18.953 16.656 22.266 1 97.69 41 LEU B N 1
ATOM 1894 C CA . LEU B 1 41 ? -19.891 17.312 23.172 1 97.69 41 LEU B CA 1
ATOM 1895 C C . LEU B 1 41 ? -20.312 18.672 22.609 1 97.69 41 LEU B C 1
ATOM 1897 O O . LEU B 1 41 ? -20.234 19.688 23.297 1 97.69 41 LEU B O 1
ATOM 1901 N N . ILE B 1 42 ? -20.781 18.625 21.391 1 96.81 42 ILE B N 1
ATOM 1902 C CA . ILE B 1 42 ? -21.297 19.828 20.734 1 96.81 42 ILE B CA 1
ATOM 1903 C C . ILE B 1 42 ? -22.609 19.5 20.047 1 96.81 42 ILE B C 1
ATOM 1905 O O . ILE B 1 42 ? -22.953 18.344 19.844 1 96.81 42 ILE B O 1
ATOM 1909 N N . ASN B 1 43 ? -23.344 20.562 19.703 1 94.94 43 ASN B N 1
ATOM 1910 C CA . ASN B 1 43 ? -24.609 20.359 19.016 1 94.94 43 ASN B CA 1
ATOM 1911 C C . ASN B 1 43 ? -24.438 20.391 17.5 1 94.94 43 ASN B C 1
ATOM 1913 O O . ASN B 1 43 ? -23.359 20.734 17 1 94.94 43 ASN B O 1
ATOM 1917 N N . ARG B 1 44 ? -25.453 20 16.844 1 95.94 44 ARG B N 1
ATOM 1918 C CA . ARG B 1 44 ? -25.438 19.859 15.383 1 95.94 44 ARG B CA 1
ATOM 1919 C C . ARG B 1 44 ? -25.188 21.219 14.719 1 95.94 44 ARG B C 1
ATOM 1921 O O . ARG B 1 44 ? -24.453 21.297 13.734 1 95.94 44 ARG B O 1
ATOM 1928 N N . SER B 1 45 ? -25.766 22.266 15.242 1 95.81 45 SER B N 1
ATOM 1929 C CA . SER B 1 45 ? -25.625 23.578 14.648 1 95.81 45 SER B CA 1
ATOM 1930 C C . SER B 1 45 ? -24.172 24.047 14.672 1 95.81 45 SER B C 1
ATOM 1932 O O . SER B 1 45 ? -23.688 24.656 13.711 1 95.81 45 SER B O 1
ATOM 1934 N N . THR B 1 46 ? -23.547 23.75 15.719 1 95 46 THR B N 1
ATOM 1935 C CA . THR B 1 46 ? -22.156 24.109 15.875 1 95 46 THR B CA 1
ATOM 1936 C C . THR B 1 46 ? -21.281 23.375 14.859 1 95 46 THR B C 1
ATOM 1938 O O . THR B 1 46 ? -20.406 23.969 14.234 1 95 46 THR B O 1
ATOM 1941 N N . PHE B 1 47 ? -21.5 22.047 14.664 1 97.06 47 PHE B N 1
ATOM 1942 C CA . PHE B 1 47 ? -20.75 21.25 13.703 1 97.06 47 PHE B CA 1
ATOM 1943 C C . PHE B 1 47 ? -20.906 21.812 12.297 1 97.06 47 PHE B C 1
ATOM 1945 O O . PHE B 1 47 ? -19.922 21.984 11.578 1 97.06 47 PHE B O 1
ATOM 1952 N N . TYR B 1 48 ? -22.078 22.219 11.953 1 95.88 48 TYR B N 1
ATOM 1953 C CA . TYR B 1 48 ? -22.391 22.578 10.578 1 95.88 48 TYR B CA 1
ATOM 1954 C C . TYR B 1 48 ? -21.922 24 10.258 1 95.88 48 TYR B C 1
ATOM 1956 O O . TYR B 1 48 ? -21.875 24.391 9.094 1 95.88 48 TYR B O 1
ATOM 1964 N N . LYS B 1 49 ? -21.547 24.75 11.258 1 95.69 49 LYS B N 1
ATOM 1965 C CA . LYS B 1 49 ? -20.875 26.031 11.047 1 95.69 49 LYS B CA 1
ATOM 1966 C C . LYS B 1 49 ? -19.453 25.828 10.5 1 95.69 49 LYS B C 1
ATOM 1968 O O . LYS B 1 49 ? -18.891 26.719 9.875 1 95.69 49 LYS B O 1
ATOM 1973 N N . HIS B 1 50 ? -18.984 24.609 10.711 1 95.44 50 HIS B N 1
ATOM 1974 C CA . HIS B 1 50 ? -17.594 24.344 10.352 1 95.44 50 HIS B CA 1
ATOM 1975 C C . HIS B 1 50 ? -17.5 23.375 9.188 1 95.44 50 HIS B C 1
ATOM 1977 O O . HIS B 1 50 ? -16.625 23.516 8.328 1 95.44 50 HIS B O 1
ATOM 1983 N N . TYR B 1 51 ? -18.375 22.359 9.219 1 96.88 51 TYR B N 1
ATOM 1984 C CA . TYR B 1 51 ? -18.312 21.297 8.219 1 96.88 51 TYR B CA 1
ATOM 1985 C C . TYR B 1 51 ? -19.703 20.906 7.746 1 96.88 51 TYR B C 1
ATOM 1987 O O . TYR B 1 51 ? -20.641 20.844 8.547 1 96.88 51 TYR B O 1
ATOM 1995 N N . ALA B 1 52 ? -19.781 20.547 6.457 1 96.75 52 ALA B N 1
ATOM 1996 C CA . ALA B 1 52 ? -21.062 20.109 5.898 1 96.75 52 ALA B CA 1
ATOM 1997 C C . ALA B 1 52 ? -21.344 18.656 6.273 1 96.75 52 ALA B C 1
ATOM 1999 O O . ALA B 1 52 ? -22.5 18.266 6.383 1 96.75 52 ALA B O 1
ATOM 2000 N N . ASP B 1 53 ? -20.312 17.875 6.383 1 96.5 53 ASP B N 1
ATOM 2001 C CA . ASP B 1 53 ? -20.406 16.469 6.734 1 96.5 53 ASP B CA 1
ATOM 2002 C C . ASP B 1 53 ? -19.047 15.898 7.129 1 96.5 53 ASP B C 1
ATOM 2004 O O . ASP B 1 53 ? -18.062 16.641 7.211 1 96.5 53 ASP B O 1
ATOM 2008 N N . LYS B 1 54 ? -19.031 14.672 7.453 1 96.56 54 LYS B N 1
ATOM 2009 C CA . LYS B 1 54 ? -17.781 14.039 7.898 1 96.56 54 LYS B CA 1
ATOM 2010 C C . LYS B 1 54 ? -16.781 13.953 6.758 1 96.56 54 LYS B C 1
ATOM 2012 O O . LYS B 1 54 ? -15.57 13.914 6.992 1 96.56 54 LYS B O 1
ATOM 2017 N N . CYS B 1 55 ? -17.281 13.906 5.508 1 97.06 55 CYS B N 1
ATOM 2018 C CA . CYS B 1 55 ? -16.375 13.836 4.363 1 97.06 55 CYS B CA 1
ATOM 2019 C C . CYS B 1 55 ? -15.594 15.133 4.211 1 97.06 55 CYS B C 1
ATOM 2021 O O . CYS B 1 55 ? -14.383 15.109 3.986 1 97.06 55 CYS B O 1
ATOM 2023 N N . GLN B 1 56 ? -16.281 16.172 4.312 1 97.31 56 GLN B N 1
ATOM 2024 C CA . GLN B 1 56 ? -15.594 17.469 4.234 1 97.31 56 GLN B CA 1
ATOM 2025 C C . GLN B 1 56 ? -14.578 17.625 5.359 1 97.31 56 GLN B C 1
ATOM 2027 O O . GLN B 1 56 ? -13.492 18.156 5.148 1 97.31 56 GLN B O 1
ATOM 2032 N N . LEU B 1 57 ? -14.977 17.203 6.555 1 97.94 57 LEU B N 1
ATOM 2033 C CA . LEU B 1 57 ? -14.062 17.219 7.699 1 97.94 57 LEU B CA 1
ATOM 2034 C C . LEU B 1 57 ? -12.797 16.422 7.391 1 97.94 57 LEU B C 1
ATOM 2036 O O . LEU B 1 57 ? -11.688 16.938 7.547 1 97.94 57 LEU B O 1
ATOM 2040 N N . ALA B 1 58 ? -12.93 15.195 6.895 1 98.06 58 ALA B N 1
ATOM 2041 C CA . ALA B 1 58 ? -11.797 14.328 6.559 1 98.06 58 ALA B CA 1
ATOM 2042 C C . ALA B 1 58 ? -10.945 14.953 5.457 1 98.06 58 ALA B C 1
ATOM 2044 O O . ALA B 1 58 ? -9.719 14.945 5.535 1 98.06 58 ALA B O 1
ATOM 2045 N N . GLU B 1 59 ? -11.609 15.477 4.465 1 97.88 59 GLU B N 1
ATOM 2046 C CA . GLU B 1 59 ? -10.906 16.078 3.33 1 97.88 59 GLU B CA 1
ATOM 2047 C C . GLU B 1 59 ? -10.039 17.25 3.77 1 97.88 59 GLU B C 1
ATOM 2049 O O . GLU B 1 59 ? -8.906 17.406 3.305 1 97.88 59 GLU B O 1
ATOM 2054 N N . LYS B 1 60 ? -10.594 18.047 4.582 1 97.19 60 LYS B N 1
ATOM 2055 C CA . LYS B 1 60 ? -9.852 19.203 5.082 1 97.19 60 LYS B CA 1
ATOM 2056 C C . LYS B 1 60 ? -8.625 18.766 5.879 1 97.19 60 LYS B C 1
ATOM 2058 O O . LYS B 1 60 ? -7.535 19.312 5.703 1 97.19 60 LYS B O 1
ATOM 2063 N N . MET B 1 61 ? -8.812 17.828 6.758 1 97.5 61 MET B N 1
ATOM 2064 C CA . MET B 1 61 ? -7.695 17.328 7.555 1 97.5 61 MET B CA 1
ATOM 2065 C C . MET B 1 61 ? -6.629 16.703 6.664 1 97.5 61 MET B C 1
ATOM 2067 O O . MET B 1 61 ? -5.434 16.938 6.855 1 97.5 61 MET B O 1
ATOM 2071 N N . CYS B 1 62 ? -7.055 15.922 5.691 1 97.94 62 CYS B N 1
ATOM 2072 C CA . CYS B 1 62 ? -6.117 15.328 4.746 1 97.94 62 CYS B CA 1
ATOM 2073 C C . CYS B 1 62 ? -5.348 16.406 3.988 1 97.94 62 CYS B C 1
ATOM 2075 O O . CYS B 1 62 ? -4.137 16.281 3.793 1 97.94 62 CYS B O 1
ATOM 2077 N N . SER B 1 63 ? -6.07 17.422 3.557 1 97.38 63 SER B N 1
ATOM 2078 C CA . SER B 1 63 ? -5.445 18.5 2.787 1 97.38 63 SER B CA 1
ATOM 2079 C C . SER B 1 63 ? -4.359 19.203 3.596 1 97.38 63 SER B C 1
ATOM 2081 O O . SER B 1 63 ? -3.311 19.562 3.057 1 97.38 63 SER B O 1
ATOM 2083 N N . GLU B 1 64 ? -4.59 19.406 4.855 1 95.56 64 GLU B N 1
ATOM 2084 C CA . GLU B 1 64 ? -3.607 20.047 5.727 1 95.56 64 GLU B CA 1
ATOM 2085 C C . GLU B 1 64 ? -2.342 19.203 5.84 1 95.56 64 GLU B C 1
ATOM 2087 O O . GLU B 1 64 ? -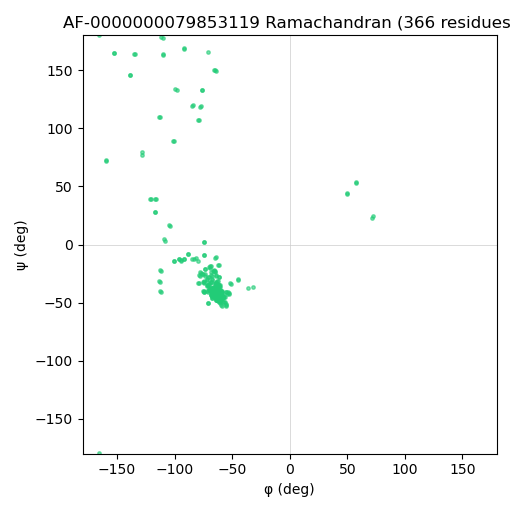1.229 19.719 5.734 1 95.56 64 GLU B O 1
ATOM 2092 N N . ILE B 1 65 ? -2.518 17.922 6.027 1 95.75 65 ILE B N 1
ATOM 2093 C CA . ILE B 1 65 ? -1.378 17.016 6.121 1 95.75 65 ILE B CA 1
ATOM 2094 C C . ILE B 1 65 ? -0.657 16.953 4.777 1 95.75 65 ILE B C 1
ATOM 2096 O O . ILE B 1 65 ? 0.574 16.984 4.723 1 95.75 65 ILE B O 1
ATOM 2100 N N . PHE B 1 66 ? -1.433 16.859 3.707 1 96.75 66 PHE B N 1
ATOM 2101 C CA . PHE B 1 66 ? -0.869 16.75 2.367 1 96.75 66 PHE B CA 1
ATOM 2102 C C . PHE B 1 66 ? -0.047 17.984 2.02 1 96.75 66 PHE B C 1
ATOM 2104 O O . PHE B 1 66 ? 1.022 17.875 1.416 1 96.75 66 PHE B O 1
ATOM 2111 N N . ASP B 1 67 ? -0.521 19.125 2.393 1 95.06 67 ASP B N 1
ATOM 2112 C CA . ASP B 1 67 ? 0.205 20.359 2.129 1 95.06 67 ASP B CA 1
ATOM 2113 C C . ASP B 1 67 ? 1.544 20.375 2.863 1 95.06 67 ASP B C 1
ATOM 2115 O O . ASP B 1 67 ? 2.557 20.812 2.305 1 95.06 67 ASP B O 1
ATOM 2119 N N . MET B 1 68 ? 1.537 19.969 4.066 1 91.88 68 MET B N 1
ATOM 2120 C CA . MET B 1 68 ? 2.781 19.859 4.824 1 91.88 68 MET B CA 1
ATOM 2121 C C . MET B 1 68 ? 3.738 18.875 4.152 1 91.88 68 MET B C 1
ATOM 2123 O O . MET B 1 68 ? 4.938 19.141 4.055 1 91.88 68 MET B O 1
ATOM 2127 N N . PHE B 1 69 ? 3.229 17.797 3.725 1 93.44 69 PHE B N 1
ATOM 2128 C CA . PHE B 1 69 ? 4 16.766 3.035 1 93.44 69 PHE B CA 1
ATOM 2129 C C . PHE B 1 69 ? 4.605 17.312 1.75 1 93.44 69 PHE B C 1
ATOM 2131 O O . PHE B 1 69 ? 5.801 17.156 1.501 1 93.44 69 PHE B O 1
ATOM 2138 N N . LYS B 1 70 ? 3.766 18.016 0.996 1 93.94 70 LYS B N 1
ATOM 2139 C CA . LYS B 1 70 ? 4.23 18.594 -0.263 1 93.94 70 LYS B CA 1
ATOM 2140 C C . LYS B 1 70 ? 5.398 19.547 -0.031 1 93.94 70 LYS B C 1
ATOM 2142 O O . LYS B 1 70 ? 6.391 19.516 -0.765 1 93.94 70 LYS B O 1
ATOM 2147 N N . ALA B 1 71 ? 5.254 20.359 0.937 1 89.94 71 ALA B N 1
ATOM 2148 C CA . ALA B 1 71 ? 6.312 21.312 1.261 1 89.94 71 ALA B CA 1
ATOM 2149 C C . ALA B 1 71 ? 7.609 20.594 1.609 1 89.94 71 ALA B C 1
ATOM 2151 O O . ALA B 1 71 ? 8.688 21 1.175 1 89.94 71 ALA B O 1
ATOM 2152 N N . SER B 1 72 ? 7.496 19.547 2.316 1 86.12 72 SER B N 1
ATOM 2153 C CA . SER B 1 72 ? 8.664 18.766 2.721 1 86.12 72 SER B CA 1
ATOM 2154 C C . SER B 1 72 ? 9.32 18.078 1.521 1 86.12 72 SER B C 1
ATOM 2156 O O . SER B 1 72 ? 10.547 18.031 1.426 1 86.12 72 SER B O 1
ATOM 2158 N N . VAL B 1 73 ? 8.539 17.578 0.65 1 87.88 73 VAL B N 1
ATOM 2159 C CA . VAL B 1 73 ? 9.055 16.906 -0.54 1 87.88 73 VAL B CA 1
ATOM 2160 C C . VAL B 1 73 ? 9.773 17.906 -1.433 1 87.88 73 VAL B C 1
ATOM 2162 O O . VAL B 1 73 ? 10.844 17.609 -1.979 1 87.88 73 VAL B O 1
ATOM 2165 N N . GLN B 1 74 ? 9.211 19.031 -1.583 1 87.12 74 GLN B N 1
ATOM 2166 C CA . GLN B 1 74 ? 9.836 20.078 -2.391 1 87.12 74 GLN B CA 1
ATOM 2167 C C . GLN B 1 74 ? 11.188 20.484 -1.812 1 87.12 74 GLN B C 1
ATOM 2169 O O . GLN B 1 74 ? 12.156 20.656 -2.551 1 87.12 74 GLN B O 1
ATOM 2174 N N . ASP B 1 75 ? 11.211 20.609 -0.493 1 83.5 75 ASP B N 1
ATOM 2175 C CA . ASP B 1 75 ? 12.469 20.938 0.17 1 83.5 75 ASP B CA 1
ATOM 2176 C C . ASP B 1 75 ? 13.531 19.875 -0.104 1 83.5 75 ASP B C 1
ATOM 2178 O O . ASP B 1 75 ? 14.703 20.203 -0.321 1 83.5 75 ASP B O 1
ATOM 2182 N N . ARG B 1 76 ? 13.156 18.672 -0.1 1 79.75 76 ARG B N 1
ATOM 2183 C CA . ARG B 1 76 ? 14.062 17.547 -0.325 1 79.75 76 ARG B CA 1
ATOM 2184 C C . ARG B 1 76 ? 14.633 17.594 -1.738 1 79.75 76 ARG B C 1
ATOM 2186 O O . ARG B 1 76 ? 15.836 17.406 -1.932 1 79.75 76 ARG B O 1
ATOM 2193 N N . PHE B 1 77 ? 13.836 17.797 -2.68 1 80.31 77 PHE B N 1
ATOM 2194 C CA . PHE B 1 77 ? 14.297 17.75 -4.062 1 80.31 77 PHE B CA 1
ATOM 2195 C C . PHE B 1 77 ? 15.117 18.984 -4.402 1 80.31 77 PHE B C 1
ATOM 2197 O O . PHE B 1 77 ? 15.93 18.969 -5.328 1 80.31 77 PHE B O 1
ATOM 2204 N N . LEU B 1 78 ? 14.891 20 -3.607 1 75.81 78 LEU B N 1
ATOM 2205 C CA . LEU B 1 78 ? 15.688 21.203 -3.799 1 75.81 78 LEU B CA 1
ATOM 2206 C C . LEU B 1 78 ? 17.078 21.047 -3.191 1 75.81 78 LEU B C 1
ATOM 2208 O O . LEU B 1 78 ? 18.031 21.703 -3.621 1 75.81 78 LEU B O 1
ATOM 2212 N N . CYS B 1 79 ? 17.094 20.203 -2.217 1 73.62 79 CYS B N 1
ATOM 2213 C CA . CYS B 1 79 ? 18.375 19.969 -1.556 1 73.62 79 CYS B CA 1
ATOM 2214 C C . CYS B 1 79 ? 19.25 19.016 -2.367 1 73.62 79 CYS B C 1
ATOM 2216 O O . CYS B 1 79 ? 18.891 17.844 -2.539 1 73.62 79 CYS B O 1
ATOM 2218 N N . LYS B 1 80 ? 20.25 19.469 -2.994 1 64.81 80 LYS B N 1
ATOM 2219 C CA . LYS B 1 80 ? 21.125 18.656 -3.838 1 64.81 80 LYS B CA 1
ATOM 2220 C C . LYS B 1 80 ? 22.344 18.156 -3.055 1 64.81 80 LYS B C 1
ATOM 2222 O O . LYS B 1 80 ? 23.031 17.234 -3.494 1 64.81 80 LYS B O 1
ATOM 2227 N N . CYS B 1 81 ? 22.516 18.719 -1.986 1 61.78 81 CYS B N 1
ATOM 2228 C CA . CYS B 1 81 ? 23.719 18.344 -1.237 1 61.78 81 CYS B CA 1
ATOM 2229 C C . CYS B 1 81 ? 23.375 17.312 -0.154 1 61.78 81 CYS B C 1
ATOM 2231 O O . CYS B 1 81 ? 22.359 17.438 0.526 1 61.78 81 CYS B O 1
ATOM 2233 N N . ASP B 1 82 ? 24.188 16.234 -0.068 1 62.09 82 ASP B N 1
ATOM 2234 C CA . ASP B 1 82 ? 24.031 15.117 0.865 1 62.09 82 ASP B CA 1
ATOM 2235 C C . ASP B 1 82 ? 23.984 15.609 2.309 1 62.09 82 ASP B C 1
ATOM 2237 O O . ASP B 1 82 ? 23.203 15.109 3.115 1 62.09 82 ASP B O 1
ATOM 2241 N N . GLU B 1 83 ? 24.828 16.547 2.574 1 62.06 83 GLU B N 1
ATOM 2242 C CA . GLU B 1 83 ? 24.969 16.953 3.969 1 62.06 83 GLU B CA 1
ATOM 2243 C C . GLU B 1 83 ? 23.656 17.562 4.488 1 62.06 83 GLU B C 1
ATOM 2245 O O . GLU B 1 83 ? 23.266 17.312 5.629 1 62.06 83 GLU B O 1
ATOM 2250 N N . LYS B 1 84 ? 22.984 18.172 3.689 1 74.56 84 LYS B N 1
ATOM 2251 C CA . LYS B 1 84 ? 21.766 18.844 4.137 1 74.56 84 LYS B CA 1
ATOM 2252 C C . LYS B 1 84 ? 20.547 17.938 4 1 74.56 84 LYS B C 1
ATOM 2254 O O . LYS B 1 84 ? 19.5 18.188 4.602 1 74.56 84 LYS B O 1
ATOM 2259 N N . LEU B 1 85 ? 20.844 16.891 3.275 1 75.06 85 LEU B N 1
ATOM 2260 C CA . LEU B 1 85 ? 19.75 15.961 3.029 1 75.06 85 LEU B CA 1
ATOM 2261 C C . LEU B 1 85 ? 19.281 15.305 4.328 1 75.06 85 LEU B C 1
ATOM 2263 O O . LEU B 1 85 ? 18.078 15.242 4.605 1 75.06 85 LEU B O 1
ATOM 2267 N N . ILE B 1 86 ? 20.266 15.008 5.121 1 74.5 86 ILE B N 1
ATOM 2268 C CA . ILE B 1 86 ? 19.953 14.32 6.363 1 74.5 86 ILE B CA 1
ATOM 2269 C C . ILE B 1 86 ? 19.172 15.258 7.285 1 74.5 86 ILE B C 1
ATOM 2271 O O . ILE B 1 86 ? 18.156 14.859 7.875 1 74.5 86 ILE B O 1
ATOM 2275 N N . THR B 1 87 ? 19.641 16.453 7.355 1 77 87 THR B N 1
ATOM 2276 C CA . THR B 1 87 ? 18.969 17.422 8.203 1 77 87 THR B CA 1
ATOM 2277 C C . THR B 1 87 ? 17.562 17.719 7.691 1 77 87 THR B C 1
ATOM 2279 O O . THR B 1 87 ? 16.625 17.859 8.484 1 77 87 THR B O 1
ATOM 2282 N N . THR B 1 88 ? 17.469 17.719 6.406 1 77.94 88 THR B N 1
ATOM 2283 C CA . THR B 1 88 ? 16.172 17.953 5.785 1 77.94 88 THR B CA 1
ATOM 2284 C C . THR B 1 88 ? 15.203 16.812 6.094 1 77.94 88 THR B C 1
ATOM 2286 O O . THR B 1 88 ? 14.062 17.047 6.484 1 77.94 88 THR B O 1
ATOM 2289 N N . LEU B 1 89 ? 15.672 15.672 5.977 1 77.5 89 LEU B N 1
ATOM 2290 C CA . LEU B 1 89 ? 14.844 14.5 6.254 1 77.5 89 LEU B CA 1
ATOM 2291 C C . LEU B 1 89 ? 14.484 14.422 7.734 1 77.5 89 LEU B C 1
ATOM 2293 O O . LEU B 1 89 ? 13.367 14.047 8.086 1 77.5 89 LEU B O 1
ATOM 2297 N N . GLN B 1 90 ? 15.43 14.789 8.508 1 77.75 90 GLN B N 1
ATOM 2298 C CA . GLN B 1 90 ? 15.172 14.805 9.945 1 77.75 90 GLN B CA 1
ATOM 2299 C C . GLN B 1 90 ? 14.055 15.789 10.289 1 77.75 90 GLN B C 1
ATOM 2301 O O . GLN B 1 90 ? 13.164 15.469 11.078 1 77.75 90 GLN B O 1
ATOM 2306 N N . ASN B 1 91 ? 14.156 16.891 9.734 1 79.81 91 ASN B N 1
ATOM 2307 C CA . ASN B 1 91 ? 13.141 17.906 9.977 1 79.81 91 ASN B CA 1
ATOM 2308 C C . ASN B 1 91 ? 11.766 17.469 9.484 1 79.81 91 ASN B C 1
ATOM 2310 O O . ASN B 1 91 ? 10.758 17.719 10.148 1 79.81 91 ASN B O 1
ATOM 2314 N N . LEU B 1 92 ? 11.812 16.828 8.391 1 80.56 92 LEU B N 1
ATOM 2315 C CA . LEU B 1 92 ? 10.57 16.312 7.82 1 80.56 92 LEU B CA 1
ATOM 2316 C C . LEU B 1 92 ? 9.922 15.305 8.758 1 80.56 92 LEU B C 1
ATOM 2318 O O . LEU B 1 92 ? 8.734 15.43 9.094 1 80.56 92 LEU B O 1
ATOM 2322 N N . TYR B 1 93 ? 10.688 14.43 9.242 1 79.38 93 TYR B N 1
ATOM 2323 C CA . TYR B 1 93 ? 10.141 13.375 10.086 1 79.38 93 TYR B CA 1
ATOM 2324 C C . TYR B 1 93 ? 9.719 13.922 11.445 1 79.38 93 TYR B C 1
ATOM 2326 O O . TYR B 1 93 ? 8.727 13.477 12.023 1 79.38 93 TYR B O 1
ATOM 2334 N N . GLN B 1 94 ? 10.453 14.859 11.898 1 81.44 94 GLN B N 1
ATOM 2335 C CA . GLN B 1 94 ? 10.086 15.484 13.164 1 81.44 94 GLN B CA 1
ATOM 2336 C C . GLN B 1 94 ? 8.734 16.203 13.055 1 81.44 94 GLN B C 1
ATOM 2338 O O . GLN B 1 94 ? 7.918 16.141 13.977 1 81.44 94 GLN B O 1
ATOM 2343 N N . ASN B 1 95 ? 8.578 16.875 11.969 1 84 95 ASN B N 1
ATOM 2344 C CA . ASN B 1 95 ? 7.32 17.578 11.75 1 84 95 ASN B CA 1
ATOM 2345 C C . ASN B 1 95 ? 6.152 16.609 11.602 1 84 95 ASN B C 1
ATOM 2347 O O . ASN B 1 95 ? 5.074 16.844 12.148 1 84 95 ASN B O 1
ATOM 2351 N N . LEU B 1 96 ? 6.395 15.578 10.922 1 84.19 96 LEU B N 1
ATOM 2352 C CA . LEU B 1 96 ? 5.348 14.578 10.727 1 84.19 96 LEU B CA 1
ATOM 2353 C C . LEU B 1 96 ? 5.035 13.852 12.031 1 84.19 96 LEU B C 1
ATOM 2355 O O . LEU B 1 96 ? 3.879 13.516 12.297 1 84.19 96 LEU B O 1
ATOM 2359 N N . SER B 1 97 ? 6.09 13.672 12.836 1 86 97 SER B N 1
ATOM 2360 C CA . SER B 1 97 ? 5.914 12.961 14.094 1 86 97 SER B CA 1
ATOM 2361 C C . SER B 1 97 ? 4.98 13.711 15.031 1 86 97 SER B C 1
ATOM 2363 O O . SER B 1 97 ? 4.277 13.102 15.844 1 86 97 SER B O 1
ATOM 2365 N N . LYS B 1 98 ? 4.898 14.992 14.875 1 88.94 98 LYS B N 1
ATOM 2366 C CA . LYS B 1 98 ? 4.02 15.812 15.703 1 88.94 98 LYS B CA 1
ATOM 2367 C C . LYS B 1 98 ? 2.553 15.516 15.406 1 88.94 98 LYS B C 1
ATOM 2369 O O . LYS B 1 98 ? 1.684 15.734 16.25 1 88.94 98 LYS B O 1
ATOM 2374 N N . LYS B 1 99 ? 2.307 15.016 14.258 1 93.12 99 LYS B N 1
ATOM 2375 C CA . LYS B 1 99 ? 0.947 14.703 13.828 1 93.12 99 LYS B CA 1
ATOM 2376 C C . LYS B 1 99 ? 0.779 13.203 13.586 1 93.12 99 LYS B C 1
ATOM 2378 O O . LYS B 1 99 ? -0.065 12.797 12.789 1 93.12 99 LYS B O 1
ATOM 2383 N N . ARG B 1 100 ? 1.531 12.492 14.258 1 93.19 100 ARG B N 1
ATOM 2384 C CA . ARG B 1 100 ? 1.656 11.055 14.023 1 93.19 100 ARG B CA 1
ATOM 2385 C C . ARG B 1 100 ? 0.297 10.367 14.102 1 93.19 100 ARG B C 1
ATOM 2387 O O . ARG B 1 100 ? -0.109 9.68 13.164 1 93.19 100 ARG B O 1
ATOM 2394 N N . GLU B 1 101 ? -0.4 10.586 15.148 1 94.38 101 GLU B N 1
ATOM 2395 C CA . GLU B 1 101 ? -1.685 9.922 15.344 1 94.38 101 GLU B CA 1
ATOM 2396 C C . GLU B 1 101 ? -2.68 10.312 14.258 1 94.38 101 GLU B C 1
ATOM 2398 O O . GLU B 1 101 ? -3.381 9.453 13.711 1 94.38 101 GLU B O 1
ATOM 2403 N N . VAL B 1 102 ? -2.65 11.586 13.961 1 96.69 102 VAL B N 1
ATOM 2404 C CA . VAL B 1 102 ? -3.562 12.102 12.953 1 96.69 102 VAL B CA 1
ATOM 2405 C C . VAL B 1 102 ? -3.258 11.453 11.602 1 96.69 102 VAL B C 1
ATOM 2407 O O . VAL B 1 102 ? -4.16 10.938 10.938 1 96.69 102 VAL B O 1
ATOM 2410 N N . ILE B 1 103 ? -2.014 11.43 11.25 1 96.94 103 ILE B N 1
ATOM 2411 C CA . ILE B 1 103 ? -1.603 10.914 9.953 1 96.94 103 ILE B CA 1
ATOM 2412 C C . ILE B 1 103 ? -1.939 9.43 9.852 1 96.94 103 ILE B C 1
ATOM 2414 O O . ILE B 1 103 ? -2.533 8.984 8.867 1 96.94 103 ILE B O 1
ATOM 2418 N N . LEU B 1 104 ? -1.646 8.672 10.883 1 96.75 104 LEU B N 1
ATOM 2419 C CA . LEU B 1 104 ? -1.868 7.234 10.875 1 96.75 104 LEU B CA 1
ATOM 2420 C C . LEU B 1 104 ? -3.355 6.914 10.758 1 96.75 104 LEU B C 1
ATOM 2422 O O . LEU B 1 104 ? -3.742 5.98 10.055 1 96.75 104 LEU B O 1
ATOM 2426 N N . GLN B 1 105 ? -4.16 7.668 11.445 1 97.38 105 GLN B N 1
ATOM 2427 C CA . GLN B 1 105 ? -5.598 7.43 11.367 1 97.38 105 GLN B CA 1
ATOM 2428 C C . GLN B 1 105 ? -6.152 7.82 10 1 97.38 105 GLN B C 1
ATOM 2430 O O . GLN B 1 105 ? -7.004 7.121 9.445 1 97.38 105 GLN B O 1
ATOM 2435 N N . LEU B 1 106 ? -5.656 8.914 9.469 1 97.62 106 LEU B N 1
ATOM 2436 C CA . LEU B 1 106 ? -6.125 9.352 8.156 1 97.62 106 LEU B CA 1
ATOM 2437 C C . LEU B 1 106 ? -5.684 8.383 7.07 1 97.62 106 LEU B C 1
ATOM 2439 O O . LEU B 1 106 ? -6.391 8.195 6.074 1 97.62 106 LEU B O 1
ATOM 2443 N N . PHE B 1 107 ? -4.531 7.695 7.242 1 96.62 107 PHE B N 1
ATOM 2444 C CA . PHE B 1 107 ? -4.047 6.691 6.301 1 96.62 107 PHE B CA 1
ATOM 2445 C C . PHE B 1 107 ? -5.027 5.527 6.199 1 96.62 107 PHE B C 1
ATOM 2447 O O . PHE B 1 107 ? -5.039 4.805 5.203 1 96.62 107 PHE B O 1
ATOM 2454 N N . GLU B 1 108 ? -5.895 5.395 7.145 1 93.56 108 GLU B N 1
ATOM 2455 C CA . GLU B 1 108 ? -6.801 4.254 7.188 1 93.56 108 GLU B CA 1
ATOM 2456 C C . GLU B 1 108 ? -8.078 4.531 6.406 1 93.56 108 GLU B C 1
ATOM 2458 O O . GLU B 1 108 ? -8.914 3.641 6.23 1 93.56 108 GLU B O 1
ATOM 2463 N N . ILE B 1 109 ? -8.25 5.711 5.98 1 94.44 109 ILE B N 1
ATOM 2464 C CA . ILE B 1 109 ? -9.422 6.055 5.195 1 94.44 109 ILE B CA 1
ATOM 2465 C C . ILE B 1 109 ? -9.18 5.719 3.725 1 94.44 109 ILE B C 1
ATOM 2467 O O . ILE B 1 109 ? -8.242 6.23 3.113 1 94.44 109 ILE B O 1
ATOM 2471 N N . HIS B 1 110 ? -9.992 4.848 3.188 1 88.44 110 HIS B N 1
ATOM 2472 C CA . HIS B 1 110 ? -9.875 4.434 1.795 1 88.44 110 HIS B CA 1
A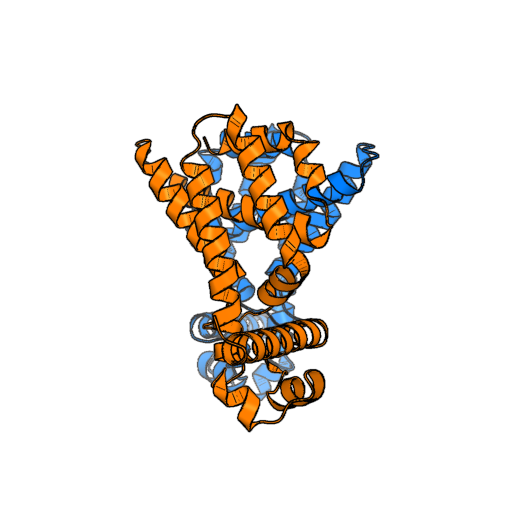TOM 2473 C C . HIS B 1 110 ? -11.211 4.562 1.068 1 88.44 110 HIS B C 1
ATOM 2475 O O . HIS B 1 110 ? -11.945 3.582 0.931 1 88.44 110 HIS B O 1
ATOM 2481 N N . THR B 1 111 ? -11.555 5.719 0.675 1 88.81 111 THR B N 1
ATOM 2482 C CA . THR B 1 111 ? -12.758 5.934 -0.125 1 88.81 111 THR B CA 1
ATOM 2483 C C . THR B 1 111 ? -12.391 6.371 -1.541 1 88.81 111 THR B C 1
ATOM 2485 O O . THR B 1 111 ? -11.211 6.457 -1.884 1 88.81 111 THR B O 1
ATOM 2488 N N . GLU B 1 112 ? -13.336 6.551 -2.309 1 85.75 112 GLU B N 1
ATOM 2489 C CA . GLU B 1 112 ? -13.109 6.98 -3.688 1 85.75 112 GLU B CA 1
ATOM 2490 C C . GLU B 1 112 ? -12.438 8.352 -3.738 1 85.75 112 GLU B C 1
ATOM 2492 O O . GLU B 1 112 ? -11.594 8.602 -4.602 1 85.75 112 GLU B O 1
ATOM 2497 N N . THR B 1 113 ? -12.797 9.188 -2.768 1 90.62 113 THR B N 1
ATOM 2498 C CA . THR B 1 113 ? -12.328 10.562 -2.857 1 90.62 113 THR B CA 1
ATOM 2499 C C . THR B 1 113 ? -11.328 10.867 -1.742 1 90.62 113 THR B C 1
ATOM 2501 O O . THR B 1 113 ? -10.586 11.844 -1.819 1 90.62 113 THR B O 1
ATOM 2504 N N . ILE B 1 114 ? -11.391 10.125 -0.729 1 94.62 114 ILE B N 1
ATOM 2505 C CA . ILE B 1 114 ? -10.508 10.359 0.411 1 94.62 114 ILE B CA 1
ATOM 2506 C C . ILE B 1 114 ? -9.523 9.203 0.55 1 94.62 114 ILE B C 1
ATOM 2508 O O . ILE B 1 114 ? -9.898 8.102 0.962 1 94.62 114 ILE B O 1
ATOM 2512 N N . HIS B 1 115 ? -8.297 9.391 0.277 1 94.69 115 HIS B N 1
ATOM 2513 C CA . HIS B 1 115 ? -7.23 8.398 0.292 1 94.69 115 HIS B CA 1
ATOM 2514 C C . HIS B 1 115 ? -5.859 9.055 0.409 1 94.69 115 HIS B C 1
ATOM 2516 O O . HIS B 1 115 ? -5.066 9.023 -0.534 1 94.69 115 HIS B O 1
ATOM 2522 N N . LEU B 1 116 ? -5.578 9.578 1.563 1 97.81 116 LEU B N 1
ATOM 2523 C CA . LEU B 1 116 ? -4.402 10.398 1.823 1 97.81 116 LEU B CA 1
ATOM 2524 C C . LEU B 1 116 ? -3.125 9.648 1.463 1 97.81 116 LEU B C 1
ATOM 2526 O O . LEU B 1 116 ? -2.24 10.203 0.805 1 97.81 116 LEU B O 1
ATOM 2530 N N . TYR B 1 117 ? -3.023 8.398 1.853 1 97.19 117 TYR B N 1
ATOM 2531 C CA . TYR B 1 117 ? -1.826 7.609 1.592 1 97.19 117 TYR B CA 1
ATOM 2532 C C . TYR B 1 117 ? -1.536 7.535 0.098 1 97.19 117 TYR B C 1
ATOM 2534 O O . TYR B 1 117 ? -0.406 7.777 -0.334 1 97.19 117 TYR B O 1
ATOM 2542 N N . GLN B 1 118 ? -2.549 7.277 -0.644 1 95.81 118 GLN B N 1
ATOM 2543 C CA . GLN B 1 118 ? -2.398 7.152 -2.09 1 95.81 118 GLN B CA 1
ATOM 2544 C C . GLN B 1 118 ? -2.018 8.484 -2.723 1 95.81 118 GLN B C 1
ATOM 2546 O O . GLN B 1 118 ? -1.212 8.531 -3.654 1 95.81 118 GLN B O 1
ATOM 2551 N N . ASP B 1 119 ? -2.645 9.523 -2.25 1 97.44 119 ASP B N 1
ATOM 2552 C CA . ASP B 1 119 ? -2.324 10.852 -2.766 1 97.44 119 ASP B CA 1
ATOM 2553 C C . ASP B 1 119 ? -0.846 11.172 -2.562 1 97.44 119 ASP B C 1
ATOM 2555 O O . ASP B 1 119 ? -0.191 11.703 -3.463 1 97.44 119 ASP B O 1
ATOM 2559 N N . MET B 1 120 ? -0.393 10.898 -1.417 1 97.25 120 MET B N 1
ATOM 2560 C CA . MET B 1 120 ? 1.008 11.148 -1.092 1 97.25 120 MET B CA 1
ATOM 2561 C C . MET B 1 120 ? 1.929 10.281 -1.942 1 97.25 120 MET B C 1
ATOM 2563 O O . MET B 1 120 ? 2.945 10.75 -2.449 1 97.25 120 MET B O 1
ATOM 2567 N N . LEU B 1 121 ? 1.582 9.055 -2.096 1 97.5 121 LEU B N 1
ATOM 2568 C CA . LEU B 1 121 ? 2.338 8.117 -2.926 1 97.5 121 LEU B CA 1
ATOM 2569 C C . LEU B 1 121 ? 2.453 8.633 -4.355 1 97.5 121 LEU B C 1
ATOM 2571 O O . LEU B 1 121 ? 3.551 8.703 -4.91 1 97.5 121 LEU B O 1
ATOM 2575 N N . GLU B 1 122 ? 1.363 9.023 -4.914 1 97 122 GLU B N 1
ATOM 2576 C CA . GLU B 1 122 ? 1.316 9.508 -6.289 1 97 122 GLU B CA 1
ATOM 2577 C C . GLU B 1 122 ? 2.121 10.797 -6.449 1 97 122 GLU B C 1
ATOM 2579 O O . GLU B 1 122 ? 2.793 10.992 -7.461 1 97 122 GLU B O 1
ATOM 2584 N N . TYR B 1 123 ? 1.964 11.625 -5.492 1 97.31 123 TYR B N 1
ATOM 2585 C CA . TYR B 1 123 ? 2.729 12.867 -5.527 1 97.31 123 TYR B CA 1
ATOM 2586 C C . TYR B 1 123 ? 4.223 12.586 -5.586 1 97.31 123 TYR B C 1
ATOM 2588 O O . TYR B 1 123 ? 4.957 13.242 -6.336 1 97.31 123 TYR B O 1
ATOM 2596 N N . LEU B 1 124 ? 4.73 11.656 -4.793 1 95.5 124 LEU B N 1
ATOM 2597 C CA . LEU B 1 124 ? 6.137 11.258 -4.805 1 95.5 124 LEU B CA 1
ATOM 2598 C C . LEU B 1 124 ? 6.531 10.711 -6.172 1 95.5 124 LEU B C 1
ATOM 2600 O O . LEU B 1 124 ? 7.602 11.039 -6.691 1 95.5 124 LEU B O 1
ATOM 2604 N N . GLU B 1 125 ? 5.672 9.875 -6.762 1 95.06 125 GLU B N 1
ATOM 2605 C CA . GLU B 1 125 ? 5.957 9.289 -8.07 1 95.06 125 GLU B CA 1
ATOM 2606 C C . GLU B 1 125 ? 6.129 10.375 -9.133 1 95.06 125 GLU B C 1
ATOM 2608 O O . GLU B 1 125 ? 7.094 10.352 -9.898 1 95.06 125 GLU B O 1
ATOM 2613 N N . VAL B 1 126 ? 5.223 11.281 -9.156 1 94.12 126 VAL B N 1
ATOM 2614 C CA . VAL B 1 126 ? 5.219 12.344 -10.156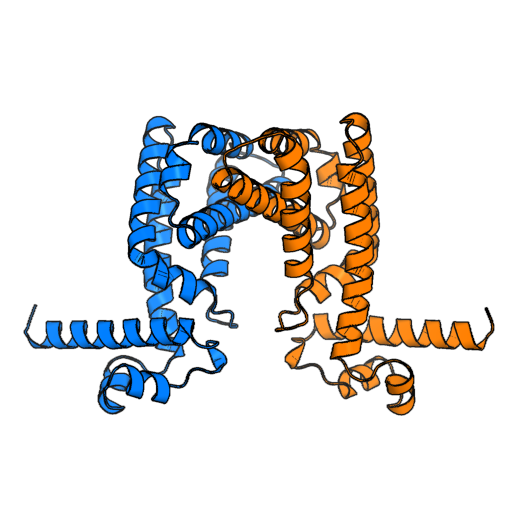 1 94.12 126 VAL B CA 1
ATOM 2615 C C . VAL B 1 126 ? 6.457 13.219 -9.984 1 94.12 126 VAL B C 1
ATOM 2617 O O . VAL B 1 126 ? 7.137 13.539 -10.961 1 94.12 126 VAL B O 1
ATOM 2620 N N . ASN B 1 127 ? 6.773 13.602 -8.781 1 92.19 127 ASN B N 1
ATOM 2621 C CA . ASN B 1 127 ? 7.895 14.5 -8.539 1 92.19 127 ASN B CA 1
ATOM 2622 C C . ASN B 1 127 ? 9.234 13.805 -8.781 1 92.19 127 ASN B C 1
ATOM 2624 O O . ASN B 1 127 ? 10.188 14.43 -9.242 1 92.19 127 ASN B O 1
ATOM 2628 N N . PHE B 1 128 ? 9.297 12.547 -8.469 1 90.25 128 PHE B N 1
ATOM 2629 C CA . PHE B 1 128 ? 10.492 11.789 -8.805 1 90.25 128 PHE B CA 1
ATOM 2630 C C . PHE B 1 128 ? 10.711 11.773 -10.312 1 90.25 128 PHE B C 1
ATOM 2632 O O . PHE B 1 128 ? 11.828 12 -10.781 1 90.25 128 PHE B O 1
ATOM 2639 N N . SER B 1 129 ? 9.688 11.477 -11.047 1 88.88 129 SER B N 1
ATOM 2640 C CA . SER B 1 129 ? 9.773 11.414 -12.5 1 88.88 129 SER B CA 1
ATOM 2641 C C . SER B 1 129 ? 10.188 12.766 -13.078 1 88.88 129 SER B C 1
ATOM 2643 O O . SER B 1 129 ? 10.984 12.82 -14.016 1 88.88 129 SER B O 1
ATOM 2645 N N . LYS B 1 130 ? 9.656 13.797 -12.547 1 87 130 LYS B N 1
ATOM 2646 C CA . LYS B 1 130 ? 9.984 15.141 -13.016 1 87 130 LYS B CA 1
ATOM 2647 C C . LYS B 1 130 ? 11.453 15.461 -12.781 1 87 130 LYS B C 1
ATOM 2649 O O . LYS B 1 130 ? 12.117 16.016 -13.656 1 87 130 LYS B O 1
ATOM 2654 N N . GLU B 1 131 ? 11.953 15.094 -11.703 1 81.62 131 GLU B N 1
ATOM 2655 C CA . GLU B 1 131 ? 13.336 15.391 -11.344 1 81.62 131 GLU B CA 1
ATOM 2656 C C . GLU B 1 131 ? 14.312 14.516 -12.125 1 81.62 131 GLU B C 1
ATOM 2658 O O . GLU B 1 131 ? 15.414 14.953 -12.469 1 81.62 131 GLU B O 1
ATOM 2663 N N . SER B 1 132 ? 13.945 13.195 -12.289 1 75.19 132 SER B N 1
ATOM 2664 C CA . SER B 1 132 ? 14.805 12.258 -13 1 75.19 132 SER B CA 1
ATOM 2665 C C . SER B 1 132 ? 14.836 12.555 -14.5 1 75.19 132 SER B C 1
ATOM 2667 O O . SER B 1 132 ? 15.828 12.297 -15.172 1 75.19 132 SER B O 1
ATOM 2669 N N . LYS B 1 133 ? 13.734 12.695 -15.141 1 64.12 133 LYS B N 1
ATOM 2670 C CA . LYS B 1 133 ? 13.695 13.07 -16.547 1 64.12 133 LYS B CA 1
ATOM 2671 C C . LYS B 1 133 ? 14.656 14.219 -16.844 1 64.12 133 LYS B C 1
ATOM 2673 O O . LYS B 1 133 ? 15.234 14.297 -17.938 1 64.12 133 LYS B O 1
ATOM 2678 N N . LEU B 1 134 ? 14.773 14.906 -15.852 1 54.12 134 LEU B N 1
ATOM 2679 C CA . LEU B 1 134 ? 15.742 15.984 -16.016 1 54.12 134 LEU B CA 1
ATOM 2680 C C . LEU B 1 134 ? 17.141 15.422 -16.203 1 54.12 134 LEU B C 1
ATOM 2682 O O . LEU B 1 134 ? 18.016 16.094 -16.781 1 54.12 134 LEU B O 1
ATOM 2686 N N . LYS B 1 135 ? 17.234 14.078 -15.922 1 57.44 135 LYS B N 1
ATOM 2687 C CA . LYS B 1 135 ? 18.562 13.469 -16.062 1 57.44 135 LYS B CA 1
ATOM 2688 C C . LYS B 1 135 ? 18.656 12.633 -17.344 1 57.44 135 LYS B C 1
ATOM 2690 O O . LYS B 1 135 ? 19.625 11.906 -17.547 1 57.44 135 LYS B O 1
ATOM 2695 N N . GLU B 1 136 ? 17.781 12.797 -18.25 1 59.16 136 GLU B N 1
ATOM 2696 C CA . GLU B 1 136 ? 17.859 12.391 -19.656 1 59.16 136 GLU B CA 1
ATOM 2697 C C . GLU B 1 136 ? 17.734 10.875 -19.797 1 59.16 136 GLU B C 1
ATOM 2699 O O . GLU B 1 136 ? 18.281 10.281 -20.734 1 59.16 136 GLU B O 1
ATOM 2704 N N . SER B 1 137 ? 17.156 10.234 -18.906 1 60.66 137 SER B N 1
ATOM 2705 C CA . SER B 1 137 ? 17.047 8.812 -19.234 1 60.66 137 SER B CA 1
ATOM 2706 C C . SER B 1 137 ? 15.938 8.547 -20.234 1 60.66 137 SER B C 1
ATOM 2708 O O . SER B 1 137 ? 14.82 9.039 -20.078 1 60.66 137 SER B O 1
ATOM 2710 N N . ASP B 1 138 ? 16.25 8.008 -21.438 1 65.12 138 ASP B N 1
ATOM 2711 C CA . ASP B 1 138 ? 15.328 7.66 -22.516 1 65.12 138 ASP B CA 1
ATOM 2712 C C . ASP B 1 138 ? 14.547 6.395 -22.172 1 65.12 138 ASP B C 1
ATOM 2714 O O . ASP B 1 138 ? 13.672 5.977 -22.938 1 65.12 138 ASP B O 1
ATOM 2718 N N . ASP B 1 139 ? 14.75 5.895 -21.078 1 79 139 ASP B N 1
ATOM 2719 C CA . ASP B 1 139 ? 14.031 4.664 -20.766 1 79 139 ASP B CA 1
ATOM 2720 C C . ASP B 1 139 ? 12.82 4.941 -19.875 1 79 139 ASP B C 1
ATOM 2722 O O . ASP B 1 139 ? 12.906 4.824 -18.656 1 79 139 ASP B O 1
ATOM 2726 N N . HIS B 1 140 ? 11.656 5.223 -20.5 1 83.5 140 HIS B N 1
ATOM 2727 C CA . HIS B 1 140 ? 10.438 5.641 -19.812 1 83.5 140 HIS B CA 1
ATOM 2728 C C . HIS B 1 140 ? 9.906 4.527 -18.922 1 83.5 140 HIS B C 1
ATOM 2730 O O . HIS B 1 140 ? 9.375 4.797 -17.844 1 83.5 140 HIS B O 1
ATOM 2736 N N . GLU B 1 141 ? 10.102 3.371 -19.359 1 84.88 141 GLU B N 1
ATOM 2737 C CA . GLU B 1 141 ? 9.625 2.234 -18.578 1 84.88 141 GLU B CA 1
ATOM 2738 C C . GLU B 1 141 ? 10.414 2.086 -17.281 1 84.88 141 GLU B C 1
ATOM 2740 O O . GLU B 1 141 ? 9.828 1.867 -16.219 1 84.88 141 GLU B O 1
ATOM 2745 N N . MET B 1 142 ? 11.703 2.246 -17.438 1 82.88 142 MET B N 1
ATOM 2746 C CA . MET B 1 142 ? 12.562 2.133 -16.266 1 82.88 142 MET B CA 1
ATOM 2747 C C . MET B 1 142 ? 12.305 3.281 -15.289 1 82.88 142 MET B C 1
ATOM 2749 O O . MET B 1 142 ? 12.273 3.076 -14.07 1 82.88 142 MET B O 1
ATOM 2753 N N . LEU B 1 143 ? 12.07 4.422 -15.805 1 86.56 143 LEU B N 1
ATOM 2754 C CA . LEU B 1 143 ? 11.805 5.586 -14.961 1 86.56 143 LEU B CA 1
ATOM 2755 C C . LEU B 1 143 ? 10.508 5.41 -14.188 1 86.56 143 LEU B C 1
ATOM 2757 O O . LEU B 1 143 ? 10.43 5.762 -13.008 1 86.56 143 LEU B O 1
ATOM 2761 N N . ASP B 1 144 ? 9.547 4.91 -14.906 1 90.69 144 ASP B N 1
ATOM 2762 C CA . ASP B 1 144 ? 8.258 4.656 -14.258 1 90.69 144 ASP B CA 1
ATOM 2763 C C . ASP B 1 144 ? 8.406 3.652 -13.117 1 90.69 144 ASP B C 1
ATOM 2765 O O . ASP B 1 144 ? 7.844 3.848 -12.039 1 90.69 144 ASP B O 1
ATOM 2769 N N . TYR B 1 145 ? 9.172 2.664 -13.336 1 89.31 145 TYR B N 1
ATOM 2770 C CA . TYR B 1 145 ? 9.43 1.652 -12.32 1 89.31 145 TYR B CA 1
ATOM 2771 C C . TYR B 1 145 ? 10.156 2.254 -11.125 1 89.31 145 TYR B C 1
ATOM 2773 O O . TYR B 1 145 ? 9.758 2.041 -9.977 1 89.31 145 TYR B O 1
ATOM 2781 N N . LEU B 1 146 ? 11.203 3.016 -11.422 1 88 146 LEU B N 1
ATOM 2782 C CA . LEU B 1 146 ? 12 3.623 -10.359 1 88 146 LEU B CA 1
ATOM 2783 C C . LEU B 1 146 ? 11.156 4.598 -9.539 1 88 146 LEU B C 1
ATOM 2785 O O . LEU B 1 146 ? 11.336 4.699 -8.32 1 88 146 LEU B O 1
ATOM 2789 N N . ALA B 1 147 ? 10.297 5.305 -10.242 1 92 147 ALA B N 1
ATOM 2790 C CA . ALA B 1 147 ? 9.414 6.23 -9.539 1 92 147 ALA B CA 1
ATOM 2791 C C . ALA B 1 147 ? 8.5 5.488 -8.562 1 92 147 ALA B C 1
ATOM 2793 O O . ALA B 1 147 ? 8.305 5.93 -7.43 1 92 147 ALA B O 1
ATOM 2794 N N . CYS B 1 148 ? 7.98 4.355 -8.953 1 93.5 148 CYS B N 1
ATOM 2795 C CA . CYS B 1 148 ? 7.133 3.525 -8.109 1 93.5 148 CYS B CA 1
ATOM 2796 C C . CYS B 1 148 ? 7.902 3.01 -6.902 1 93.5 148 CYS B C 1
ATOM 2798 O O . CYS B 1 148 ? 7.402 3.051 -5.773 1 93.5 148 CYS B O 1
ATOM 2800 N N . LEU B 1 149 ? 9.07 2.555 -7.156 1 90.94 149 LEU B N 1
ATOM 2801 C CA . LEU B 1 149 ? 9.891 2.006 -6.086 1 90.94 149 LEU B CA 1
ATOM 2802 C C . LEU B 1 149 ? 10.266 3.088 -5.078 1 90.94 149 LEU B C 1
ATOM 2804 O O . LEU B 1 149 ? 10.211 2.861 -3.869 1 90.94 149 LEU B O 1
ATOM 2808 N N . TYR B 1 150 ? 10.617 4.215 -5.617 1 89.69 150 TYR B N 1
ATOM 2809 C CA . TYR B 1 150 ? 10.969 5.34 -4.758 1 89.69 150 TYR B CA 1
ATOM 2810 C C . TYR B 1 150 ? 9.797 5.723 -3.855 1 89.69 150 TYR B C 1
ATOM 2812 O O . TYR B 1 150 ? 9.961 5.84 -2.639 1 89.69 150 TYR B O 1
ATOM 2820 N N . ALA B 1 151 ? 8.703 5.914 -4.512 1 94.56 151 ALA B N 1
ATOM 2821 C CA . ALA B 1 151 ? 7.52 6.328 -3.762 1 94.56 151 ALA B CA 1
ATOM 2822 C C . ALA B 1 151 ? 7.152 5.297 -2.699 1 94.56 151 ALA B C 1
ATOM 2824 O O . ALA B 1 151 ? 6.871 5.648 -1.552 1 94.56 151 ALA B O 1
ATOM 2825 N N . SER B 1 152 ? 7.168 4.066 -3.043 1 94.5 152 SER B N 1
ATOM 2826 C CA . SER B 1 152 ? 6.852 2.992 -2.109 1 94.5 152 SER B CA 1
ATOM 2827 C C . SER B 1 152 ? 7.844 2.955 -0.951 1 94.5 152 SER B C 1
ATOM 2829 O O . SER B 1 152 ? 7.453 2.744 0.199 1 94.5 152 SER B O 1
ATOM 2831 N N . HIS B 1 153 ? 9.086 3.141 -1.258 1 90.69 153 HIS B N 1
ATOM 2832 C CA . HIS B 1 153 ? 10.133 3.135 -0.241 1 90.69 153 HIS B CA 1
ATOM 2833 C C . HIS B 1 153 ? 9.93 4.262 0.765 1 90.69 153 HIS B C 1
ATOM 2835 O O . HIS B 1 153 ? 9.969 4.035 1.976 1 90.69 153 HIS B O 1
ATOM 2841 N N . VAL B 1 154 ? 9.719 5.414 0.242 1 89.88 154 VAL B N 1
ATOM 2842 C CA . VAL B 1 154 ? 9.547 6.582 1.102 1 89.88 154 VAL B CA 1
ATOM 2843 C C . VAL B 1 154 ? 8.305 6.414 1.964 1 89.88 154 VAL B C 1
ATOM 2845 O O . VAL B 1 154 ? 8.344 6.633 3.178 1 89.88 154 VAL B O 1
ATOM 2848 N N . MET B 1 155 ? 7.215 5.977 1.366 1 94.44 155 MET B N 1
ATOM 2849 C CA . MET B 1 155 ? 5.957 5.848 2.1 1 94.44 155 MET B CA 1
ATOM 2850 C C . MET B 1 155 ? 6.051 4.738 3.145 1 94.44 155 MET B C 1
ATOM 2852 O O . MET B 1 155 ? 5.527 4.879 4.25 1 94.44 155 MET B O 1
ATOM 2856 N N . THR B 1 156 ? 6.688 3.635 2.799 1 93.81 156 THR B N 1
ATOM 2857 C CA . THR B 1 156 ? 6.871 2.545 3.75 1 93.81 156 THR B CA 1
ATOM 2858 C C . THR B 1 156 ? 7.715 2.996 4.938 1 93.81 156 THR B C 1
ATOM 2860 O O . THR B 1 156 ? 7.367 2.734 6.09 1 93.81 156 THR B O 1
ATOM 2863 N N . THR B 1 157 ? 8.75 3.688 4.66 1 89.31 157 THR B N 1
ATOM 2864 C CA . THR B 1 157 ? 9.617 4.199 5.715 1 89.31 157 THR B CA 1
ATOM 2865 C C . THR B 1 157 ? 8.867 5.18 6.605 1 89.31 157 THR B C 1
ATOM 2867 O O . THR B 1 157 ? 8.93 5.086 7.836 1 89.31 157 THR B O 1
ATOM 2870 N N . MET B 1 158 ? 8.172 6.074 5.969 1 90.75 158 MET B N 1
ATOM 2871 C CA . MET B 1 158 ? 7.43 7.082 6.715 1 90.75 158 MET B CA 1
ATOM 2872 C C . MET B 1 158 ? 6.383 6.426 7.613 1 90.75 158 MET B C 1
ATOM 2874 O O . MET B 1 158 ? 6.293 6.742 8.805 1 90.75 158 MET B O 1
ATOM 2878 N N . LYS B 1 159 ? 5.609 5.551 7.074 1 93.75 159 LYS B N 1
ATOM 2879 C CA . LYS B 1 159 ? 4.562 4.887 7.84 1 93.75 159 LYS B CA 1
ATOM 2880 C C . LYS B 1 159 ? 5.152 4.062 8.977 1 93.75 159 LYS B C 1
ATOM 2882 O O . LYS B 1 159 ? 4.633 4.074 10.102 1 93.75 159 LYS B O 1
ATOM 2887 N N . TRP B 1 160 ? 6.211 3.377 8.703 1 91.81 160 TRP B N 1
ATOM 2888 C CA . TRP B 1 160 ? 6.863 2.568 9.727 1 91.81 160 TRP B CA 1
ATOM 2889 C C . TRP B 1 160 ? 7.363 3.443 10.867 1 91.81 160 TRP B C 1
ATOM 2891 O O . TRP B 1 160 ? 7.172 3.113 12.039 1 91.81 160 TRP B O 1
ATOM 2901 N N . CYS B 1 161 ? 8.016 4.562 10.539 1 89.88 161 CYS B N 1
ATOM 2902 C CA . CYS B 1 161 ? 8.531 5.477 11.555 1 89.88 161 CYS B CA 1
ATOM 2903 C C . CYS B 1 161 ? 7.395 6.035 12.406 1 89.88 161 CYS B C 1
ATOM 2905 O O . CYS B 1 161 ? 7.52 6.129 13.625 1 89.88 161 CYS B O 1
ATOM 2907 N N . LEU B 1 162 ? 6.348 6.379 11.742 1 92.19 162 LEU B N 1
ATOM 2908 C CA . LEU B 1 162 ? 5.207 6.926 12.469 1 92.19 162 LEU B CA 1
ATOM 2909 C C . LEU B 1 162 ? 4.594 5.875 13.391 1 92.19 162 LEU B C 1
ATOM 2911 O O . LEU B 1 162 ?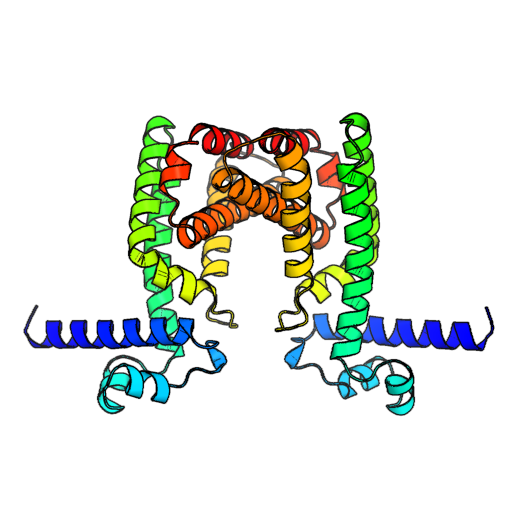 4.27 6.172 14.547 1 92.19 162 LEU B O 1
ATOM 2915 N N . GLN B 1 163 ? 4.488 4.668 12.922 1 92.81 163 GLN B N 1
ATOM 2916 C CA . GLN B 1 163 ? 3.859 3.59 13.68 1 92.81 163 GLN B CA 1
ATOM 2917 C C . GLN B 1 163 ? 4.707 3.203 14.891 1 92.81 163 GLN B C 1
ATOM 2919 O O . GLN B 1 163 ? 4.172 2.832 15.938 1 92.81 163 GLN B O 1
ATOM 2924 N N . ASN B 1 164 ? 5.996 3.326 14.758 1 89.56 164 ASN B N 1
ATOM 2925 C CA . ASN B 1 164 ? 6.883 2.83 15.805 1 89.56 164 ASN B CA 1
ATOM 2926 C C . ASN B 1 164 ? 7.535 3.973 16.578 1 89.56 164 ASN B C 1
ATOM 2928 O O . ASN B 1 164 ? 8.383 3.74 17.438 1 89.56 164 ASN B O 1
ATOM 2932 N N . ASN B 1 165 ? 7.18 5.141 16.266 1 86 165 ASN B N 1
ATOM 2933 C CA . ASN B 1 165 ? 7.812 6.324 16.844 1 86 165 ASN B CA 1
ATOM 2934 C C . ASN B 1 165 ? 9.336 6.25 16.75 1 86 165 ASN B C 1
ATOM 2936 O O . ASN B 1 165 ? 10.039 6.484 17.734 1 86 165 ASN B O 1
ATOM 2940 N N . ALA B 1 166 ? 9.797 5.852 15.625 1 81.31 166 ALA B N 1
ATOM 2941 C CA . ALA B 1 166 ? 11.203 5.484 15.477 1 81.31 166 ALA B CA 1
ATOM 2942 C C . ALA B 1 166 ? 11.906 6.41 14.484 1 81.31 166 ALA B C 1
ATOM 2944 O O . ALA B 1 166 ? 12.758 5.973 13.711 1 81.31 166 ALA B O 1
ATOM 2945 N N . TYR B 1 167 ? 11.594 7.648 14.523 1 76 167 TYR B N 1
ATOM 2946 C CA . TYR B 1 167 ? 12.227 8.562 13.578 1 76 167 TYR B CA 1
ATOM 2947 C C . TYR B 1 167 ? 13.727 8.656 13.828 1 76 167 TYR B C 1
ATOM 2949 O O . TYR B 1 167 ? 14.508 8.906 12.906 1 76 167 TYR B O 1
ATOM 2957 N N . GLU B 1 168 ? 14.086 8.352 15.016 1 75.75 168 GLU B N 1
ATOM 2958 C CA . GLU B 1 168 ? 15.5 8.43 15.383 1 75.75 168 GLU B CA 1
ATOM 2959 C C . GLU B 1 168 ? 16.297 7.285 14.758 1 75.75 168 GLU B C 1
ATOM 2961 O O . GLU B 1 168 ? 17.516 7.402 14.562 1 75.75 168 GLU B O 1
ATOM 2966 N N . LEU B 1 169 ? 15.625 6.215 14.516 1 74.06 169 LEU B N 1
ATOM 2967 C CA . LEU B 1 169 ? 16.297 5.082 13.891 1 74.06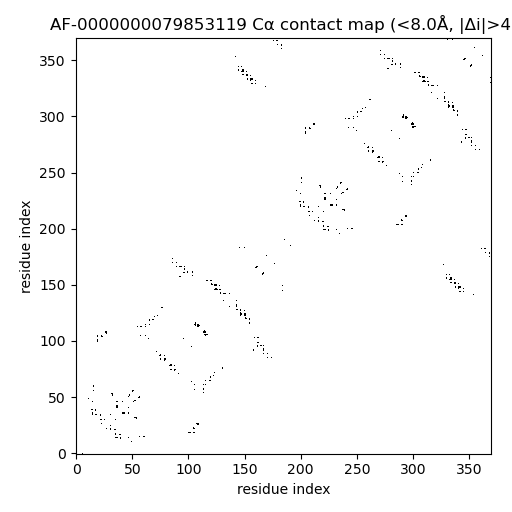 169 LEU B CA 1
ATOM 2968 C C . LEU B 1 169 ? 16.844 5.465 12.523 1 74.06 169 LEU B C 1
ATOM 2970 O O . LEU B 1 169 ? 17.938 5.027 12.141 1 74.06 169 LEU B O 1
ATOM 2974 N N . LEU B 1 170 ? 16.109 6.305 11.812 1 71.94 170 LEU B N 1
ATOM 2975 C CA . LEU B 1 170 ? 16.578 6.754 10.508 1 71.94 170 LEU B CA 1
ATOM 2976 C C . LEU B 1 170 ? 17.875 7.543 10.625 1 71.94 170 LEU B C 1
ATOM 2978 O O . LEU B 1 170 ? 18.75 7.434 9.773 1 71.94 170 LEU B O 1
ATOM 2982 N N . LEU B 1 171 ? 17.969 8.195 11.711 1 69.88 171 LEU B N 1
ATOM 2983 C CA . LEU B 1 171 ? 19.172 8.984 11.961 1 69.88 171 LEU B CA 1
ATOM 2984 C C . LEU B 1 171 ? 20.344 8.086 12.328 1 69.88 171 LEU B C 1
ATOM 2986 O O . LEU B 1 171 ? 21.484 8.383 11.977 1 69.88 171 LEU B O 1
ATOM 2990 N N . LYS B 1 172 ? 19.984 7.035 12.938 1 72.62 172 LYS B N 1
ATOM 2991 C CA . LYS B 1 172 ? 21.031 6.105 13.367 1 72.62 172 LYS B CA 1
ATOM 2992 C C . LYS B 1 172 ? 21.531 5.273 12.195 1 72.62 172 LYS B C 1
ATOM 2994 O O . LYS B 1 172 ? 22.672 4.809 12.203 1 72.62 172 LYS B O 1
ATOM 2999 N N . HIS B 1 173 ? 20.734 5.152 11.258 1 71.12 173 HIS B N 1
ATOM 3000 C CA . HIS B 1 173 ? 21.094 4.297 10.133 1 71.12 173 HIS B CA 1
ATOM 3001 C C . HIS B 1 173 ? 21.109 5.082 8.828 1 71.12 173 HIS B C 1
ATOM 3003 O O . HIS B 1 173 ? 20.609 4.602 7.801 1 71.12 173 HIS B O 1
ATOM 3009 N N . THR B 1 174 ? 21.594 6.27 8.953 1 68.25 174 THR B N 1
ATOM 3010 C CA . THR B 1 174 ? 21.656 7.184 7.82 1 68.25 174 THR B CA 1
ATOM 3011 C C . THR B 1 174 ? 22.344 6.516 6.625 1 68.25 174 THR B C 1
ATOM 3013 O O . THR B 1 174 ? 21.969 6.77 5.477 1 68.25 174 THR B O 1
ATOM 3016 N N . GLU B 1 175 ? 23.266 5.684 7 1 68.25 175 GLU B N 1
ATOM 3017 C CA . GLU B 1 175 ? 24 5.008 5.926 1 68.25 175 GLU B CA 1
ATOM 3018 C C . GLU B 1 175 ? 23.062 4.117 5.109 1 68.25 175 GLU B C 1
ATOM 3020 O O . GLU B 1 175 ? 23.188 4.039 3.885 1 68.25 175 GLU B O 1
ATOM 3025 N N . PHE B 1 176 ? 22.203 3.508 5.84 1 68.88 176 PHE B N 1
ATOM 3026 C CA . PHE B 1 176 ? 21.234 2.646 5.164 1 68.88 176 PHE B CA 1
ATOM 3027 C C . PHE B 1 176 ? 20.328 3.463 4.246 1 68.88 176 PHE B C 1
ATOM 3029 O O . PHE B 1 176 ? 20.078 3.066 3.105 1 68.88 176 PHE B O 1
ATOM 3036 N N . PHE B 1 177 ? 20.031 4.574 4.672 1 67.62 177 PHE B N 1
ATOM 3037 C CA . PHE B 1 177 ? 19.172 5.473 3.906 1 67.62 177 PHE B CA 1
ATOM 3038 C C . PHE B 1 177 ? 19.906 5.988 2.67 1 67.62 177 PHE B C 1
ATOM 3040 O O . PHE B 1 177 ? 19.312 6.086 1.592 1 67.62 177 PHE B O 1
ATOM 3047 N N . LEU B 1 178 ? 21.203 6.223 2.898 1 67.5 178 LEU B N 1
ATOM 3048 C CA . LEU B 1 178 ? 22 6.734 1.79 1 67.5 178 LEU B CA 1
ATOM 3049 C C . LEU B 1 178 ? 22.234 5.652 0.741 1 67.5 178 LEU B C 1
ATOM 3051 O O . LEU B 1 178 ? 22.281 5.945 -0.456 1 67.5 178 LEU B O 1
ATOM 3055 N N . LYS B 1 179 ? 22.266 4.449 1.186 1 71.44 179 LYS B N 1
ATOM 3056 C CA . LYS B 1 179 ? 22.453 3.352 0.24 1 71.44 179 LYS B CA 1
ATOM 3057 C C . LYS B 1 179 ? 21.234 3.193 -0.66 1 71.44 179 LYS B C 1
ATOM 3059 O O . LYS B 1 179 ? 21.359 2.932 -1.857 1 71.44 179 LYS B O 1
ATOM 3064 N N . PHE B 1 180 ? 20.109 3.379 -0.049 1 69.75 180 PHE B N 1
ATOM 3065 C CA . PHE B 1 180 ? 18.891 3.305 -0.835 1 69.75 180 PHE B CA 1
ATOM 3066 C C . PHE B 1 180 ? 18.812 4.465 -1.818 1 69.75 180 PHE B C 1
ATOM 3068 O O . PHE B 1 180 ? 18.391 4.285 -2.967 1 69.75 180 PHE B O 1
ATOM 3075 N N . ARG B 1 181 ? 19.25 5.539 -1.322 1 65.69 181 ARG B N 1
ATOM 3076 C CA . ARG B 1 181 ? 19.25 6.719 -2.18 1 65.69 181 ARG B CA 1
ATOM 3077 C C . ARG B 1 181 ? 20.141 6.512 -3.4 1 65.69 181 ARG B C 1
ATOM 3079 O O . ARG B 1 181 ? 19.812 6.977 -4.496 1 65.69 181 ARG B O 1
ATOM 3086 N N . GLU B 1 182 ? 21.172 5.836 -3.209 1 68.69 182 GLU B N 1
ATOM 3087 C CA . GLU B 1 182 ? 22.125 5.605 -4.293 1 68.69 182 GLU B CA 1
ATOM 3088 C C . GLU B 1 182 ? 21.5 4.758 -5.402 1 68.69 182 GLU B C 1
ATOM 3090 O O . GLU B 1 182 ? 21.906 4.848 -6.559 1 68.69 182 GLU B O 1
ATOM 3095 N N . ILE B 1 183 ? 20.531 4.047 -5.059 1 67.75 183 ILE B N 1
ATOM 3096 C CA . ILE B 1 183 ? 19.875 3.205 -6.047 1 67.75 183 ILE B CA 1
ATOM 3097 C C . ILE B 1 183 ? 19 4.062 -6.961 1 67.75 183 ILE B C 1
ATOM 3099 O O . ILE B 1 183 ? 18.859 3.771 -8.148 1 67.75 183 ILE B O 1
ATOM 3103 N N . PHE B 1 184 ? 18.578 5.207 -6.426 1 63.84 184 PHE B N 1
ATOM 3104 C CA . PHE B 1 184 ? 17.625 6.02 -7.168 1 63.84 184 PHE B CA 1
ATOM 3105 C C . PHE B 1 184 ? 18.328 7.176 -7.867 1 63.84 184 PHE B C 1
ATOM 3107 O O . PHE B 1 184 ? 17.734 7.883 -8.672 1 63.84 184 PHE B O 1
ATOM 3114 N N . GLN B 1 185 ? 19.547 7.434 -7.48 1 58.69 185 GLN B N 1
ATOM 3115 C CA . GLN B 1 185 ? 20.312 8.492 -8.125 1 58.69 185 GLN B CA 1
ATOM 3116 C C . GLN B 1 185 ? 21.062 7.973 -9.344 1 58.69 185 GLN B C 1
ATOM 3118 O O . GLN B 1 185 ? 21.484 6.816 -9.367 1 58.69 185 GLN B O 1
#

Sequence (370 aa):
MRQNDLRVIKTRKNIESSFIELLGEKDFTKITVQDILDRALINRSTFYKHYADKCQLAEKMCSEIFDMFKASVQDRFLCKCDEKLITTLQNLYQNLSKKREVILQLFEIHTETIHLYQDMLEYLEVNFSKESKLKESDDHEMLDYLACLYASHVMTTMKWCLQNNAYELLLKHTEFFLKFREIFQMRQNDLRVIKTRKNIESSFIELLGEKDFTKITVQDILDRALINRSTFYKHYADKCQLAEKMCSEIFDMFKASVQDRFLCKCDEKLITTLQNLYQNLSKKREVILQLFEIHTETIHLYQDMLEYLEVNFSKESKLKESDDHEMLDYLACLYASHVMTTMKWCLQNNAYELLLKHTEFFLKFREIFQ

Radius of gyration: 23.77 Å; Cα contacts (8 Å, |Δi|>4): 273; chains: 2; bounding box: 53×77×46 Å

Organism: NCBI:txid1812858

Foldseek 3Di:
DDPVVVVLVVLLVLLLVQLLVVLVVDPPVPDFPVSSCVSSVHDPVSVVVPDVTVVRSLVVLLVVLVVLLVVLVVVQLVDPDPVCNLVSLLVSLVVCLVCLSVVLSQCRHDDPVRHSLVVQLVVQLVVLLVSCVVVVDPPPVVSSVLSNVRSVVVSVVSNVCSVVVPSVVCVVPVVVVVVVVVVSD/DDPVVVVLVVLLVLLLVQLLVVLVVDPPVPDFPVSSCVSSVHDPVSVVVPDVTVVRSLVVLLVVVVVLLVVLVVVQLVDPDPVCNLVSLLVSLVVCLVCLSVVLSQCRHDDPVRHSLVVQLVVQLVVLLVSCVVVVDPPPVVSSVLSNVRSVVVSVVSNVCSVVVVSVVCVVPVVVVVVVVVVSD

pLDDT: mean 87.11, std 11.79, range [52.53, 98.5]

InterPro domains:
  IPR001647 DNA-binding HTH domain, TetR-type [PF00440] (21-59)
  IPR001647 DNA-binding HTH domain, TetR-type [PS50977] (9-69)
  IPR009057 Homedomain-like superfamily [SSF46689] (6-71)
  IPR050624 Nucleoid occlusion factor SlmA/HTH-type transcriptional regulator [PTHR43479] (1-149)

Solvent-accessible surface area (backbone atoms only — not comparable to full-atom values): 20439 Å² total; per-residue (Å²): 132,55,75,67,52,52,52,49,51,50,49,49,50,41,47,52,51,31,45,49,55,46,46,73,73,44,58,68,89,74,59,48,67,64,59,39,28,64,65,48,68,51,56,70,71,64,49,54,76,75,32,91,44,67,64,54,48,50,48,50,55,43,49,56,52,48,50,54,48,50,54,45,52,52,54,50,72,66,46,81,49,72,78,54,41,56,56,49,51,48,51,45,46,54,58,48,52,76,40,29,69,57,52,58,44,47,51,68,36,80,52,95,85,46,37,50,53,57,52,54,38,50,50,43,24,52,52,44,42,58,61,46,53,72,67,66,65,84,50,62,68,58,46,53,49,50,16,50,48,50,21,50,49,53,50,51,49,49,51,51,24,51,75,61,72,36,61,62,53,54,67,74,39,44,66,60,54,50,54,56,46,55,72,77,100,134,51,77,68,51,52,53,49,51,50,49,51,50,42,47,51,52,31,45,48,54,46,46,74,74,44,58,68,88,74,60,49,67,64,57,39,28,64,65,46,69,49,55,71,70,64,50,54,75,77,31,91,44,67,64,54,47,51,48,51,55,42,49,55,54,48,52,54,49,51,54,46,51,52,53,50,73,65,47,82,48,69,79,54,40,56,56,49,51,48,51,44,47,53,58,48,53,76,40,28,68,57,51,58,46,47,49,68,36,81,52,96,84,46,36,49,52,57,53,52,36,50,51,42,24,51,52,42,41,58,59,45,55,72,67,65,64,86,50,63,67,59,47,54,50,50,17,50,51,49,21,50,50,53,51,50,51,51,51,50,24,52,76,62,72,37,60,62,53,52,66,74,38,42,64,60,54,50,54,56,47,54,72,76,100

Nearest PDB structures (foldseek):
  6ho6-assembly1_A  TM=6.402E-01  e=2.115E-03  Mycobacterium tuberculosis CDC1551
  5f27-assembly1_A-2  TM=6.354E-01  e=2.886E-03  Mycobacterium tuberculosis CDC1551
  6hs0-assembly1_A  TM=5.075E-01  e=3.939E-03  Mycobacterium tuberculosis H37Rv
  5wm9-assembly1_A  TM=4.937E-01  e=4.601E-03  Mycobacterium tuberculosis H37Rv
  7pt0-assembly1_A  TM=4.912E-01  e=5.962E-03  Streptomyces coelicolor

Secondary structure (DSSP, 8-state):
--HHHHHHHHHHHHHHHHHHHHHTTS-GGG--HHHHHHHHT--HHHHHTT-SSHHHHHHHHHHHHHHHHHHHHHHHHH--SHHHHHHHHHHHHHHHHTTHHHHHHHTT---SS--HHHHHHHHHHHHHHHHHHTTT---HHHHHHHHHHHHHHHHHHHHHHHHHT-HHHHHHTHHHHHHHHHHH-/--HHHHHHHHHHHHHHHHHHHHHTTS-GGG--HHHHHHHHT--HHHHHTT-SSHHHHHHHHHHHHHHHHHHHHHHHHH---HHHHHHHHHHHHHHHHTTHHHHHHHTT---SS--HHHHHHHHHHHHHHHHHHTTT---HHHHHHHHHHHHHHHHHHHHHHHHHT-HHHHHHTHHHHHHHHHHH-